Protein AF-A0A8T4WDW3-F1 (afdb_monomer_lite)

Secondary structure (DSSP, 8-state):
------PPP-GGGSTT--HHHHHHHHHTT--SHHHHHHS-HHHHHTSTT--HHHHHHHHHHHHHHSPPP----PPPPPPPPPGGGSTT--HHHHHHHHHTT--SHHHHHTS-HHHHHHHSTT--HHHHHHHHHHHHHHS-------------S----------------HHHHHHHHHHHHH----PPTTTTT-TTS-SS------TT-TTTTT-TTSPPPP-GGGPPPTTTTTB-TTSPEEEEE-SGGGGTT--TTTEEEEE-TT--HHHHHHHHHHHHHTTPPBS---------HHHHHHHHHHHHTTTT-

Radius of gyration: 34.69 Å; chains: 1; bounding box: 72×77×90 Å

Foldseek 3Di:
DDDDPPPQDFLVPQPPQDPVNQVQCVVLPVRGLVSLLVDDLVSSCVRPPAHSVNSVSRNVVSVVRDPDPDPPPPDPDDPQDALCVFPPCDPVQQVQCVQLVNGGLVSLLPDQLVSCPVSGPPADSVNSVSSNVSSVVSPPPPPPPPPPPPDPPPPPPPLDPPLLQADDDVVLVVQQVVLVVVDDPQFDPCVVPDVVGGRDHDDDDDPPDCQNVVPPPDDHDDDPVSDRDPQQPCADPSQAREDEDAALVVQPPDDQNHHAYEYDPPHDDVRLVVNVVSCSVVNHHYPPSDDPPCPVVVVVVVVVVVVVVVVPD

Structure (mmCIF, N/CA/C/O backbone):
data_AF-A0A8T4WDW3-F1
#
_entry.id   AF-A0A8T4WDW3-F1
#
loop_
_atom_site.group_PDB
_atom_site.id
_atom_site.type_symbol
_atom_site.label_atom_id
_atom_site.label_alt_id
_atom_site.label_comp_id
_atom_site.label_asym_id
_atom_site.label_entity_id
_atom_site.label_seq_id
_atom_site.pdbx_PDB_ins_code
_atom_site.Cartn_x
_atom_site.Cartn_y
_atom_site.Cartn_z
_atom_site.occupancy
_atom_site.B_iso_or_equiv
_atom_site.auth_seq_id
_atom_site.auth_comp_id
_atom_site.auth_asym_id
_atom_site.auth_atom_id
_atom_site.pdbx_PDB_model_num
ATOM 1 N N . MET A 1 1 ? 34.453 -7.473 -14.120 1.00 37.97 1 MET A N 1
ATOM 2 C CA . MET A 1 1 ? 34.677 -8.650 -13.254 1.00 37.97 1 MET A CA 1
ATOM 3 C C . MET A 1 1 ? 33.348 -9.365 -13.073 1.00 37.97 1 MET A C 1
ATOM 5 O O . MET A 1 1 ? 32.470 -8.834 -12.403 1.00 37.97 1 MET A O 1
ATOM 9 N N . SER A 1 2 ? 33.139 -10.488 -13.765 1.00 37.78 2 SER A N 1
ATOM 10 C CA . SER A 1 2 ? 31.911 -11.277 -13.648 1.00 37.78 2 SER A CA 1
ATOM 11 C C . SER A 1 2 ? 31.837 -11.868 -12.244 1.00 37.78 2 SER A C 1
ATOM 13 O O . SER A 1 2 ? 32.656 -12.710 -11.878 1.00 37.78 2 SER A O 1
ATOM 15 N N . GLY A 1 3 ? 30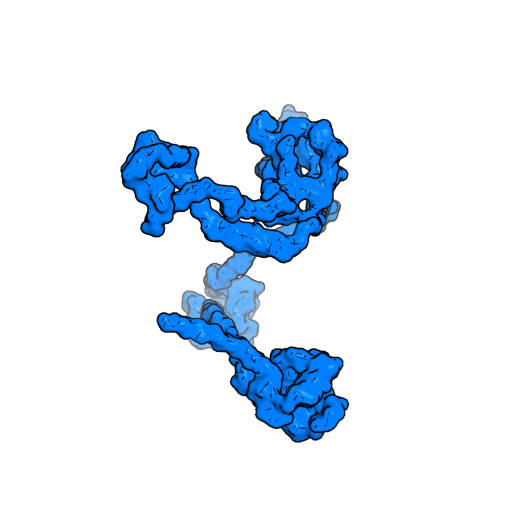.877 -11.413 -11.441 1.00 40.06 3 GLY A N 1
ATOM 16 C CA . GLY A 1 3 ? 30.558 -12.070 -10.183 1.00 40.06 3 GLY A CA 1
ATOM 17 C C . GLY A 1 3 ? 30.058 -13.473 -10.494 1.00 40.06 3 GLY A C 1
ATOM 18 O O . GLY A 1 3 ? 28.917 -13.628 -10.918 1.00 40.06 3 GLY A O 1
ATOM 19 N N . SER A 1 4 ? 30.923 -14.473 -10.322 1.00 42.47 4 SER A N 1
ATOM 20 C CA . SER A 1 4 ? 30.527 -15.876 -10.315 1.00 42.47 4 SER A CA 1
ATOM 21 C C . SER A 1 4 ? 29.450 -16.027 -9.244 1.00 42.47 4 SER A C 1
ATOM 23 O O . SER A 1 4 ? 29.713 -15.858 -8.048 1.00 42.47 4 SER A O 1
ATOM 25 N N . SER A 1 5 ? 28.203 -16.238 -9.668 1.00 45.94 5 SER A N 1
ATOM 26 C CA . SER A 1 5 ? 27.157 -16.660 -8.754 1.00 45.94 5 SER A CA 1
ATOM 27 C C . SER A 1 5 ? 27.631 -17.984 -8.181 1.00 45.94 5 SER A C 1
ATOM 29 O O . SER A 1 5 ? 27.667 -18.969 -8.909 1.00 45.94 5 SER A O 1
ATOM 31 N N . LYS A 1 6 ? 28.043 -18.008 -6.910 1.00 56.78 6 LYS A N 1
ATOM 32 C CA . LYS A 1 6 ? 28.326 -19.265 -6.215 1.00 56.78 6 LYS A CA 1
ATOM 33 C C . LYS A 1 6 ? 27.053 -20.103 -6.297 1.00 56.78 6 LYS A C 1
ATOM 35 O O . LYS A 1 6 ? 26.078 -19.809 -5.600 1.00 56.78 6 LYS A O 1
ATOM 40 N N . GLU A 1 7 ? 27.026 -21.055 -7.224 1.00 67.00 7 GLU A N 1
ATOM 41 C CA . GLU A 1 7 ? 25.924 -21.991 -7.359 1.00 67.00 7 GLU A CA 1
ATOM 42 C C . GLU A 1 7 ? 25.769 -22.705 -6.019 1.00 67.00 7 GLU A C 1
ATOM 44 O O . GLU A 1 7 ? 26.743 -22.995 -5.320 1.00 67.00 7 GLU A O 1
ATOM 49 N N . LYS A 1 8 ? 24.521 -22.870 -5.578 1.00 73.25 8 LYS A N 1
ATOM 50 C CA . LYS A 1 8 ? 24.262 -23.515 -4.292 1.00 73.25 8 LYS A CA 1
ATOM 51 C C . LYS A 1 8 ? 24.718 -24.970 -4.408 1.00 73.25 8 LYS A C 1
ATOM 53 O O . LYS A 1 8 ? 24.325 -25.593 -5.392 1.00 73.25 8 LYS A O 1
ATOM 58 N N . PRO A 1 9 ? 25.446 -25.512 -3.415 1.00 82.56 9 PRO A N 1
ATOM 59 C CA . PRO A 1 9 ? 25.874 -26.901 -3.447 1.00 82.56 9 PRO A CA 1
ATOM 60 C C . PRO A 1 9 ? 24.687 -27.831 -3.710 1.00 82.56 9 PRO A C 1
ATOM 62 O O . PRO A 1 9 ? 23.600 -27.662 -3.139 1.00 82.56 9 PRO A O 1
ATOM 65 N N . THR A 1 10 ? 24.884 -28.789 -4.603 1.00 86.56 10 THR A N 1
ATOM 66 C CA . THR A 1 10 ? 23.897 -29.783 -5.022 1.00 86.56 10 THR A CA 1
ATOM 67 C C . THR A 1 10 ? 24.368 -31.188 -4.653 1.00 86.56 10 THR A C 1
ATOM 69 O O . THR A 1 10 ? 25.491 -31.387 -4.208 1.00 86.56 10 THR A O 1
ATOM 72 N N . LEU A 1 11 ? 23.515 -32.198 -4.850 1.00 84.56 11 LEU A N 1
ATOM 73 C CA . LEU A 1 11 ? 23.879 -33.602 -4.595 1.00 84.56 11 LEU A CA 1
ATOM 74 C C . LEU A 1 11 ? 25.079 -34.090 -5.429 1.00 84.56 11 LEU A C 1
ATOM 76 O O . LEU A 1 11 ? 25.653 -35.113 -5.084 1.00 84.56 11 LEU A O 1
ATOM 80 N N . LYS A 1 12 ? 25.437 -33.390 -6.517 1.00 85.75 12 LYS A N 1
ATOM 81 C CA . LYS A 1 12 ? 26.604 -33.719 -7.354 1.00 85.75 12 LYS A CA 1
ATOM 82 C C . LYS A 1 12 ? 27.936 -33.398 -6.675 1.00 85.75 12 LYS A C 1
ATOM 84 O O . LYS A 1 12 ? 28.955 -33.931 -7.085 1.00 85.75 12 LYS A O 1
ATOM 89 N N . ASP A 1 13 ? 27.910 -32.531 -5.666 1.00 86.06 13 ASP A N 1
ATOM 90 C CA . ASP A 1 13 ? 29.103 -32.089 -4.942 1.00 86.06 13 ASP A CA 1
ATOM 91 C C . ASP A 1 13 ? 29.440 -33.024 -3.763 1.00 86.06 13 ASP A C 1
ATOM 93 O O . ASP A 1 13 ? 30.372 -32.754 -3.007 1.00 86.06 13 ASP A O 1
ATOM 97 N N . LEU A 1 14 ? 28.658 -34.099 -3.579 1.00 85.69 14 LEU A N 1
ATOM 98 C CA . LEU A 1 14 ? 28.934 -35.169 -2.623 1.00 85.69 14 LEU A CA 1
ATOM 99 C C . LEU A 1 14 ? 29.881 -36.190 -3.256 1.00 85.69 14 LEU A C 1
ATOM 101 O O . LEU A 1 14 ? 29.649 -36.666 -4.369 1.00 85.69 14 LEU A O 1
ATOM 105 N N . ASP A 1 15 ? 30.924 -36.550 -2.522 1.00 87.75 15 ASP A N 1
ATOM 106 C CA . ASP A 1 15 ? 31.907 -37.524 -2.973 1.00 87.75 15 ASP A CA 1
ATOM 107 C C . ASP A 1 15 ? 31.292 -38.934 -3.000 1.00 87.75 15 ASP A C 1
ATOM 109 O O . ASP A 1 15 ? 30.511 -39.319 -2.125 1.00 87.75 15 ASP A O 1
ATOM 113 N N . GLY A 1 16 ? 31.594 -39.707 -4.043 1.00 83.94 16 GLY A N 1
ATOM 114 C CA . GLY A 1 16 ? 31.031 -41.047 -4.241 1.00 83.94 16 GLY A CA 1
ATOM 115 C C . GLY A 1 16 ? 29.555 -41.102 -4.679 1.00 83.94 16 GLY A C 1
ATOM 116 O O . GLY A 1 16 ? 28.973 -42.199 -4.688 1.00 83.94 16 GLY A O 1
ATOM 117 N N . VAL A 1 17 ? 28.952 -39.963 -5.064 1.00 86.56 17 VAL A N 1
ATOM 118 C CA . VAL A 1 17 ? 27.592 -39.864 -5.636 1.00 86.56 17 VAL A CA 1
ATOM 119 C C . VAL A 1 17 ? 27.650 -39.646 -7.152 1.00 86.56 17 VAL A C 1
ATOM 121 O O . VAL A 1 17 ? 27.767 -38.527 -7.644 1.00 86.56 17 VAL A O 1
ATOM 124 N N . GLY A 1 18 ? 27.523 -40.732 -7.919 1.00 86.44 18 GLY A N 1
ATOM 125 C CA . GLY A 1 18 ? 27.382 -40.668 -9.380 1.00 86.44 18 GLY A CA 1
ATOM 126 C C . GLY A 1 18 ? 25.956 -40.318 -9.851 1.00 86.44 18 GLY A C 1
ATOM 127 O O . GLY A 1 18 ? 25.021 -40.316 -9.044 1.00 86.44 18 GLY A O 1
ATOM 128 N N . PRO A 1 19 ? 25.736 -40.096 -11.165 1.00 87.00 19 PRO A N 1
ATOM 129 C CA . PRO A 1 19 ? 24.421 -39.749 -11.727 1.00 87.00 19 PRO A CA 1
ATOM 130 C C . PRO A 1 19 ? 23.321 -40.779 -11.427 1.00 87.00 19 PRO A C 1
ATOM 132 O O . PRO A 1 19 ? 22.169 -40.419 -11.194 1.00 87.00 19 PRO A O 1
ATOM 135 N N . THR A 1 20 ? 23.682 -42.063 -11.388 1.00 89.38 20 THR A N 1
ATOM 136 C CA . THR A 1 20 ? 22.774 -43.182 -11.098 1.00 89.38 20 THR A CA 1
ATOM 137 C C . THR A 1 20 ? 22.309 -43.179 -9.642 1.00 89.38 20 THR A C 1
ATOM 139 O O . THR A 1 20 ? 21.115 -43.281 -9.371 1.00 89.38 20 THR A O 1
ATOM 142 N N . LEU A 1 21 ? 23.237 -43.002 -8.698 1.00 88.06 21 LEU A N 1
ATOM 143 C CA . LEU A 1 21 ? 22.938 -42.908 -7.268 1.00 88.06 21 LEU A CA 1
ATOM 144 C C . LEU A 1 21 ? 22.176 -41.613 -6.951 1.00 88.06 21 LEU A C 1
ATOM 146 O O . LEU A 1 21 ? 21.245 -41.625 -6.151 1.00 88.06 21 LEU A O 1
ATOM 150 N N . GLN A 1 22 ? 22.489 -40.518 -7.652 1.00 88.94 22 GLN A N 1
ATOM 151 C CA . GLN A 1 22 ? 21.724 -39.274 -7.585 1.00 88.94 22 GLN A CA 1
ATOM 152 C C . GLN A 1 22 ? 20.261 -39.465 -8.019 1.00 88.94 22 GLN A C 1
ATOM 154 O O . GLN A 1 22 ? 19.373 -38.876 -7.404 1.00 88.94 22 GLN A O 1
ATOM 159 N N . GLY A 1 23 ? 20.009 -40.251 -9.072 1.00 89.06 23 GLY A N 1
ATOM 160 C CA . GLY A 1 23 ? 18.657 -40.606 -9.511 1.00 89.06 23 GLY A CA 1
ATOM 161 C C . GLY A 1 23 ? 17.880 -41.322 -8.409 1.00 89.06 23 GLY A C 1
ATOM 162 O O . GLY A 1 23 ? 16.829 -40.843 -7.993 1.00 89.06 23 GLY A O 1
ATOM 163 N N . ARG A 1 24 ? 18.477 -42.371 -7.833 1.00 91.06 24 ARG A N 1
ATOM 164 C CA . ARG A 1 24 ? 17.869 -43.155 -6.743 1.00 91.06 24 ARG A CA 1
ATOM 165 C C . ARG A 1 24 ? 17.574 -42.318 -5.495 1.00 91.06 24 ARG A C 1
ATOM 167 O O . ARG A 1 24 ? 16.494 -42.429 -4.933 1.00 91.06 24 ARG A O 1
ATOM 174 N N . LEU A 1 25 ? 18.493 -41.433 -5.096 1.00 88.62 25 LEU A N 1
ATOM 175 C CA . LEU A 1 25 ? 18.276 -40.506 -3.975 1.00 88.62 25 LEU A CA 1
ATOM 176 C C . LEU A 1 25 ? 17.144 -39.503 -4.244 1.00 88.62 25 LEU A C 1
ATOM 178 O O . LEU A 1 25 ? 16.470 -39.060 -3.317 1.00 88.62 25 LEU A O 1
ATOM 182 N N . LYS A 1 26 ? 16.935 -39.100 -5.503 1.00 90.62 26 LYS A N 1
ATOM 183 C CA . LYS A 1 26 ? 15.807 -38.232 -5.870 1.00 90.62 26 LYS A CA 1
ATOM 184 C C . LYS A 1 26 ? 14.486 -38.993 -5.846 1.00 90.62 26 LYS A C 1
ATOM 186 O O . LYS A 1 26 ? 13.505 -38.429 -5.370 1.00 90.62 26 LYS A O 1
ATOM 191 N N . GLU A 1 27 ? 14.480 -40.231 -6.333 1.00 91.25 27 GLU A N 1
ATOM 192 C CA . GLU A 1 27 ? 13.317 -41.127 -6.324 1.00 91.25 27 GLU A CA 1
ATOM 193 C C . GLU A 1 27 ? 12.861 -41.449 -4.895 1.00 91.25 27 GLU A C 1
ATOM 195 O O . GLU A 1 27 ? 11.668 -41.400 -4.622 1.00 91.25 27 GLU A O 1
ATOM 200 N N . SER A 1 28 ? 13.793 -41.642 -3.953 1.00 89.00 28 SER A N 1
ATOM 201 C CA . SER A 1 28 ? 13.485 -41.828 -2.525 1.00 89.00 28 SER A CA 1
ATOM 202 C C . SER A 1 28 ? 13.180 -40.529 -1.761 1.00 89.00 28 SER A C 1
ATOM 204 O O . SER A 1 28 ? 13.065 -40.523 -0.540 1.00 89.00 28 SER A O 1
ATOM 206 N N . GLY A 1 29 ? 13.039 -39.395 -2.457 1.00 87.75 29 GLY A N 1
ATOM 207 C CA . GLY A 1 29 ? 12.593 -38.132 -1.863 1.00 87.75 29 GLY A CA 1
ATOM 208 C C . GLY A 1 29 ? 13.699 -37.225 -1.303 1.00 87.75 29 GLY A C 1
ATOM 209 O O . GLY A 1 29 ? 13.418 -36.065 -0.962 1.00 87.75 29 GLY A O 1
ATOM 210 N N . TYR A 1 30 ? 14.966 -37.655 -1.304 1.00 88.75 30 TYR A N 1
ATOM 211 C CA . TYR A 1 30 ? 16.136 -36.865 -0.888 1.00 88.75 30 TYR A CA 1
ATOM 212 C C . TYR A 1 30 ? 16.674 -35.964 -2.009 1.00 88.75 30 TYR A C 1
ATOM 214 O O . TYR A 1 30 ? 17.864 -35.916 -2.307 1.00 88.75 30 TYR A O 1
ATOM 222 N N . SER A 1 31 ? 15.795 -35.164 -2.614 1.00 86.50 31 SER A N 1
ATOM 223 C CA . SER A 1 31 ? 16.116 -34.326 -3.778 1.00 86.50 31 SER A CA 1
ATOM 224 C C . SER A 1 31 ? 17.041 -33.125 -3.510 1.00 86.50 31 SER A C 1
ATOM 226 O O . SER A 1 31 ? 17.437 -32.433 -4.451 1.00 86.50 31 SER A O 1
ATOM 228 N N . SER A 1 32 ? 17.402 -32.846 -2.251 1.00 89.06 32 SER A N 1
ATOM 229 C CA . SER A 1 32 ? 18.276 -31.722 -1.882 1.00 89.06 32 SER A CA 1
ATOM 230 C C . SER A 1 32 ? 19.172 -32.044 -0.688 1.00 89.06 32 SER A C 1
ATOM 232 O O . SER A 1 32 ? 18.765 -32.786 0.206 1.00 89.06 32 SER A O 1
ATOM 234 N N . LEU A 1 33 ? 20.342 -31.393 -0.610 1.00 87.94 33 LEU A N 1
ATOM 235 C CA . LEU A 1 33 ? 21.260 -31.524 0.530 1.00 87.94 33 LEU A CA 1
ATOM 236 C C . LEU A 1 33 ? 20.571 -31.218 1.867 1.00 87.94 33 LEU A C 1
ATOM 238 O O . LEU A 1 33 ? 20.814 -31.905 2.846 1.00 87.94 33 LEU A O 1
ATOM 242 N N . LYS A 1 34 ? 19.646 -30.247 1.908 1.00 88.00 34 LYS A N 1
ATOM 243 C CA . LYS A 1 34 ? 18.879 -29.922 3.125 1.00 88.00 34 LYS A CA 1
ATOM 244 C C . LYS A 1 34 ? 17.987 -31.070 3.601 1.00 88.00 34 LYS A C 1
ATOM 246 O O . LYS A 1 34 ? 17.828 -31.243 4.806 1.00 88.00 34 LYS A O 1
ATOM 251 N N . LYS A 1 35 ? 17.380 -31.817 2.674 1.00 88.50 35 LYS A N 1
ATOM 252 C CA . LYS A 1 35 ? 16.583 -33.001 3.021 1.00 88.50 35 LYS A CA 1
ATOM 253 C C . LYS A 1 35 ? 17.495 -34.114 3.525 1.00 88.50 35 LYS A C 1
ATOM 255 O O . LYS A 1 35 ? 17.229 -34.662 4.583 1.00 88.50 35 LYS A O 1
ATOM 260 N N . LEU A 1 36 ? 18.619 -34.334 2.842 1.00 88.38 36 LEU A N 1
ATOM 261 C CA . LEU A 1 36 ? 19.615 -35.325 3.243 1.00 88.38 36 LEU A CA 1
ATOM 262 C C . LEU A 1 36 ? 20.211 -35.025 4.636 1.00 88.38 36 LEU A C 1
ATOM 264 O O . LEU A 1 36 ? 20.357 -35.929 5.439 1.00 88.38 36 LEU A O 1
ATOM 268 N N . THR A 1 37 ? 20.452 -33.755 4.995 1.00 88.88 37 THR A N 1
ATOM 269 C CA . THR A 1 37 ? 20.947 -33.391 6.343 1.00 88.88 37 THR A CA 1
ATOM 270 C C . THR A 1 37 ? 19.969 -33.662 7.488 1.00 88.88 37 THR A C 1
ATOM 272 O O . THR A 1 37 ? 20.405 -33.715 8.638 1.00 88.88 37 THR A O 1
ATOM 275 N N . LYS A 1 38 ? 18.664 -33.740 7.194 1.00 90.12 38 LYS A N 1
ATOM 276 C CA . LYS A 1 38 ? 17.597 -33.964 8.182 1.00 90.12 38 LYS A CA 1
ATOM 277 C C . LYS A 1 38 ? 17.176 -35.432 8.280 1.00 90.12 38 LYS A C 1
ATOM 279 O O . LYS A 1 38 ? 16.455 -35.766 9.211 1.00 90.12 38 LYS A O 1
ATOM 284 N N . ALA A 1 39 ? 17.584 -36.251 7.315 1.00 91.06 39 ALA A N 1
ATOM 285 C CA . ALA A 1 39 ? 17.262 -37.665 7.254 1.00 91.06 39 ALA A CA 1
ATOM 286 C C . ALA A 1 39 ? 18.034 -38.452 8.316 1.00 91.06 39 ALA A C 1
ATOM 288 O O . ALA A 1 39 ? 19.146 -38.063 8.695 1.00 91.06 39 ALA A O 1
ATOM 289 N N . GLN A 1 40 ? 17.458 -39.568 8.755 1.00 90.62 40 GLN A N 1
ATOM 290 C CA . GLN A 1 40 ? 18.190 -40.536 9.563 1.00 90.62 40 GLN A CA 1
ATOM 291 C C . GLN A 1 40 ? 19.079 -41.407 8.660 1.00 90.62 40 GLN A C 1
ATOM 293 O O . GLN A 1 40 ? 18.694 -41.695 7.523 1.00 90.62 40 GLN A O 1
ATOM 298 N N . PRO A 1 41 ? 20.260 -41.851 9.129 1.00 89.44 41 PRO A N 1
ATOM 299 C CA . PRO A 1 41 ? 21.139 -42.712 8.335 1.00 89.44 41 PRO A CA 1
ATOM 300 C C . PRO A 1 41 ? 20.485 -44.022 7.883 1.00 89.44 41 PRO A C 1
ATOM 302 O O . PRO A 1 41 ? 20.829 -44.545 6.827 1.00 89.44 41 PRO A O 1
ATOM 305 N N . GLU A 1 42 ? 19.531 -44.532 8.663 1.00 89.75 42 GLU A N 1
ATOM 306 C CA . GLU A 1 42 ? 18.827 -45.789 8.389 1.00 89.75 42 GLU A CA 1
ATOM 307 C C . GLU A 1 42 ? 17.883 -45.661 7.189 1.00 89.75 42 GLU A C 1
ATOM 309 O O . GLU A 1 42 ? 17.961 -46.469 6.270 1.00 89.75 42 GLU A O 1
ATOM 314 N N . GLU A 1 43 ? 17.107 -44.578 7.116 1.00 88.12 43 GLU A N 1
ATOM 315 C CA . GLU A 1 43 ? 16.205 -44.300 5.989 1.00 88.12 43 GLU A CA 1
ATOM 316 C C . GLU A 1 43 ? 16.976 -44.091 4.669 1.00 88.12 43 GLU A C 1
ATOM 318 O O . GLU A 1 43 ? 16.540 -44.478 3.587 1.00 88.12 43 GLU A O 1
ATOM 323 N N . VAL A 1 44 ? 18.171 -43.496 4.740 1.00 86.50 44 VAL A N 1
ATOM 324 C CA . VAL A 1 44 ? 19.023 -43.288 3.557 1.00 86.50 44 VAL A CA 1
ATOM 325 C C . VAL A 1 44 ? 19.682 -44.600 3.101 1.00 86.50 44 VAL A C 1
ATOM 327 O O . VAL A 1 44 ? 19.978 -44.753 1.914 1.00 86.50 44 VAL A O 1
ATOM 330 N N . ALA A 1 45 ? 19.886 -45.560 4.009 1.00 89.75 45 ALA A N 1
ATOM 331 C CA . ALA A 1 45 ? 20.443 -46.876 3.697 1.00 89.75 45 ALA A CA 1
ATOM 332 C C . ALA A 1 45 ? 19.445 -47.810 2.984 1.00 89.75 45 ALA A C 1
ATOM 334 O O . ALA A 1 45 ? 19.870 -48.743 2.306 1.00 89.75 45 ALA A O 1
ATOM 335 N N . GLU A 1 46 ? 18.137 -47.541 3.054 1.00 87.31 46 GLU A N 1
ATOM 336 C CA . GLU A 1 46 ? 17.113 -48.278 2.289 1.00 87.31 46 GLU A CA 1
ATOM 337 C C . GLU A 1 46 ? 17.242 -48.061 0.770 1.00 87.31 46 GLU A C 1
ATOM 339 O O . GLU A 1 46 ? 16.743 -48.842 -0.047 1.00 87.31 46 GLU A O 1
ATOM 344 N N . VAL A 1 47 ? 17.962 -47.015 0.355 1.00 87.06 47 VAL A N 1
ATOM 345 C CA . VAL A 1 47 ? 18.220 -46.735 -1.055 1.00 87.06 47 VAL A CA 1
ATOM 346 C C . VAL A 1 47 ? 19.181 -47.777 -1.628 1.00 87.06 47 VAL A C 1
ATOM 348 O O . VAL A 1 47 ? 20.341 -47.892 -1.231 1.00 87.06 47 VAL A O 1
ATOM 351 N N . LYS A 1 48 ? 18.713 -48.506 -2.647 1.00 82.38 48 LYS A N 1
ATOM 352 C CA . LYS A 1 48 ? 19.460 -49.580 -3.318 1.00 82.38 48 LYS A CA 1
ATOM 353 C C . LYS A 1 48 ? 20.897 -49.164 -3.673 1.00 82.38 48 LYS A C 1
ATOM 355 O O . LYS A 1 48 ? 21.117 -48.335 -4.565 1.00 82.38 48 LYS A O 1
ATOM 360 N N . GLY A 1 49 ? 21.874 -49.822 -3.047 1.00 80.12 49 GLY A N 1
ATOM 361 C CA . GLY A 1 49 ? 23.309 -49.609 -3.280 1.00 80.12 49 GLY A CA 1
ATOM 362 C C . GLY A 1 49 ? 23.986 -48.621 -2.322 1.00 80.12 49 GLY A C 1
ATOM 363 O O . GLY A 1 49 ? 25.099 -48.180 -2.613 1.00 80.12 49 GLY A O 1
ATOM 364 N N . ILE A 1 50 ? 23.336 -48.270 -1.208 1.00 83.81 50 ILE A N 1
ATOM 365 C CA . ILE A 1 50 ? 23.910 -47.477 -0.117 1.00 83.81 50 ILE A CA 1
ATOM 366 C C . ILE A 1 50 ? 24.016 -48.367 1.130 1.00 83.81 50 ILE A C 1
ATOM 368 O O . ILE A 1 50 ? 23.039 -48.971 1.548 1.00 83.81 50 ILE A O 1
ATOM 372 N N . SER A 1 51 ? 25.212 -48.481 1.712 1.00 89.81 51 SER A N 1
ATOM 373 C CA . SER A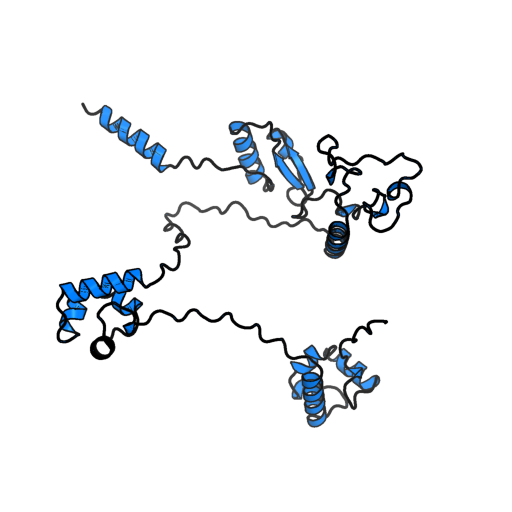 1 51 ? 25.400 -49.102 3.030 1.00 89.81 51 SER A CA 1
ATOM 374 C C . SER A 1 51 ? 25.107 -48.091 4.142 1.00 89.81 51 SER A C 1
ATOM 376 O O . SER A 1 51 ? 25.220 -46.885 3.921 1.00 89.81 51 SER A O 1
ATOM 378 N N . LYS A 1 52 ? 24.821 -48.561 5.363 1.00 89.38 52 LYS A N 1
ATOM 379 C CA . LYS A 1 52 ? 24.632 -47.687 6.539 1.00 89.38 52 LYS A CA 1
ATOM 380 C C . LYS A 1 52 ? 25.819 -46.734 6.754 1.00 89.38 52 LYS A C 1
ATOM 382 O O . LYS A 1 52 ? 25.614 -45.538 6.923 1.00 89.38 52 LYS A O 1
ATOM 387 N N . SER A 1 53 ? 27.049 -47.232 6.598 1.00 89.50 53 SER A N 1
ATOM 388 C CA . SER A 1 53 ? 28.270 -46.412 6.651 1.00 89.50 53 SER A CA 1
ATOM 389 C C . SER A 1 53 ? 28.298 -45.313 5.584 1.00 89.50 53 SER A C 1
ATOM 391 O O . SER A 1 53 ? 28.546 -44.149 5.881 1.00 89.50 53 SER A O 1
ATOM 393 N N . LYS A 1 54 ? 27.953 -45.653 4.338 1.00 89.56 54 LYS A N 1
ATOM 394 C CA . LYS A 1 54 ? 27.932 -44.689 3.236 1.00 89.56 54 LYS A CA 1
ATOM 395 C C . LYS A 1 54 ? 26.832 -43.640 3.421 1.00 89.56 54 LYS A C 1
ATOM 397 O O . LYS A 1 54 ? 27.026 -42.487 3.052 1.00 89.56 54 LYS A O 1
ATOM 402 N N . ALA A 1 55 ? 25.687 -44.006 3.995 1.00 89.69 55 ALA A N 1
ATOM 403 C CA . ALA A 1 55 ? 24.627 -43.060 4.334 1.00 89.69 55 ALA A CA 1
ATOM 404 C C . ALA A 1 55 ? 25.089 -42.031 5.383 1.00 89.69 55 ALA A C 1
ATOM 406 O O . ALA A 1 55 ? 24.858 -40.832 5.207 1.00 89.69 55 ALA A O 1
ATOM 407 N N . GLU A 1 56 ? 25.790 -42.476 6.428 1.00 92.31 56 GLU A N 1
ATOM 408 C CA . GLU A 1 56 ? 26.379 -41.601 7.452 1.00 92.31 56 GLU A CA 1
ATOM 409 C C . GLU A 1 56 ? 27.392 -40.621 6.844 1.00 92.31 56 GLU A C 1
ATOM 411 O O . GLU A 1 56 ? 27.306 -39.411 7.092 1.00 92.31 56 GLU A O 1
ATOM 416 N N . ASP A 1 57 ? 28.275 -41.115 5.972 1.00 91.94 57 ASP A N 1
ATOM 417 C CA . ASP A 1 57 ? 29.265 -40.298 5.264 1.00 91.94 57 ASP A CA 1
ATOM 418 C C . ASP A 1 57 ? 28.603 -39.221 4.393 1.00 91.94 57 ASP A C 1
ATOM 420 O O . ASP A 1 57 ? 28.987 -38.047 4.433 1.00 91.94 57 ASP A O 1
ATOM 424 N N . LEU A 1 58 ? 27.556 -39.579 3.643 1.00 90.06 58 LEU A N 1
ATOM 425 C CA . LEU A 1 58 ? 26.819 -38.638 2.796 1.00 90.06 58 LEU A CA 1
ATOM 426 C C . LEU A 1 58 ? 26.113 -37.552 3.619 1.00 90.06 58 LEU A C 1
ATOM 428 O O . LEU A 1 58 ? 26.137 -36.374 3.245 1.00 90.06 58 LEU A O 1
ATOM 432 N N . ILE A 1 59 ? 25.518 -37.913 4.760 1.00 91.75 59 ILE A N 1
ATOM 433 C CA . ILE A 1 59 ? 24.887 -36.956 5.681 1.00 91.75 59 ILE A CA 1
ATOM 434 C C . ILE A 1 59 ? 25.942 -36.013 6.279 1.00 91.75 59 ILE A C 1
ATOM 436 O O . ILE A 1 59 ? 25.706 -34.802 6.373 1.00 91.75 59 ILE A O 1
ATOM 440 N N . ALA A 1 60 ? 27.115 -36.531 6.649 1.00 91.38 60 ALA A N 1
ATOM 441 C CA . ALA A 1 60 ? 28.222 -35.737 7.176 1.00 91.38 60 ALA A CA 1
ATOM 442 C C . ALA A 1 60 ? 28.762 -34.738 6.136 1.00 91.38 60 ALA A C 1
ATOM 444 O O . ALA A 1 60 ? 28.910 -33.545 6.433 1.00 91.38 60 ALA A O 1
ATOM 445 N N . GLN A 1 61 ? 28.970 -35.183 4.895 1.00 91.12 61 GLN A N 1
ATOM 446 C CA . GLN A 1 61 ? 29.372 -34.322 3.780 1.00 91.12 61 GLN A CA 1
ATOM 447 C C . GLN A 1 61 ? 28.317 -33.244 3.487 1.00 91.12 61 GLN A C 1
ATOM 449 O O . GLN A 1 61 ? 28.649 -32.061 3.357 1.00 91.12 61 GLN A O 1
ATOM 454 N N . ALA A 1 62 ? 27.030 -33.605 3.483 1.00 89.25 62 ALA A N 1
ATOM 455 C CA . ALA A 1 62 ? 25.943 -32.650 3.287 1.00 89.25 62 ALA A CA 1
ATOM 456 C C . ALA A 1 62 ? 25.891 -31.587 4.400 1.00 89.25 62 ALA A C 1
ATOM 458 O O . ALA A 1 62 ? 25.693 -30.406 4.107 1.00 89.25 62 ALA A O 1
ATOM 459 N N . LYS A 1 63 ? 26.136 -31.960 5.666 1.00 89.81 63 LYS A N 1
ATOM 460 C CA . LYS A 1 63 ? 26.223 -31.014 6.799 1.00 89.81 63 LYS A CA 1
ATOM 461 C C . LYS A 1 63 ? 27.406 -30.045 6.673 1.00 89.81 63 LYS A C 1
ATOM 463 O O . LYS A 1 63 ? 27.313 -28.924 7.171 1.00 89.81 63 LYS A O 1
ATOM 468 N N . LYS A 1 64 ? 28.497 -30.450 6.012 1.00 88.56 64 LYS A N 1
ATOM 469 C CA . LYS A 1 64 ? 29.669 -29.597 5.741 1.00 88.56 64 LYS A CA 1
ATOM 470 C C . LYS A 1 64 ? 29.402 -28.589 4.617 1.00 88.56 64 LYS A C 1
ATOM 472 O O . LYS A 1 64 ? 29.846 -27.447 4.709 1.00 88.56 64 LYS A O 1
ATOM 477 N N . LEU A 1 65 ? 28.664 -28.999 3.581 1.00 85.75 65 LEU A N 1
ATOM 478 C CA . LEU A 1 65 ? 28.343 -28.166 2.414 1.00 85.75 65 LEU A CA 1
ATOM 479 C C . LEU A 1 65 ? 27.160 -27.215 2.645 1.00 85.75 65 LEU A C 1
ATOM 481 O O . LEU A 1 65 ? 27.129 -26.120 2.078 1.00 85.75 65 LEU A O 1
ATOM 485 N N . VAL A 1 66 ? 26.178 -27.601 3.466 1.00 82.75 66 VAL A N 1
ATOM 486 C CA . VAL A 1 66 ? 25.064 -26.716 3.827 1.00 82.75 66 VAL A CA 1
ATOM 487 C C . VAL A 1 66 ? 25.557 -25.709 4.872 1.00 82.75 66 VAL A C 1
ATOM 489 O O . VAL A 1 66 ? 25.880 -26.104 5.992 1.00 82.75 66 VAL A O 1
ATOM 492 N N . PRO A 1 67 ? 25.594 -24.397 4.566 1.00 72.44 67 PRO A N 1
ATOM 493 C CA . PRO A 1 67 ? 25.980 -23.404 5.556 1.00 72.44 67 PRO A CA 1
ATOM 494 C C . PRO A 1 67 ? 25.011 -23.474 6.740 1.00 72.44 67 PRO A C 1
ATOM 496 O O . PRO A 1 67 ? 23.792 -23.385 6.550 1.00 72.44 67 PRO A O 1
ATOM 499 N N . LYS A 1 68 ? 25.548 -23.629 7.960 1.00 69.38 68 LYS A N 1
ATOM 500 C CA . LYS A 1 68 ? 24.750 -23.587 9.193 1.00 69.38 68 LYS A CA 1
ATOM 501 C C . LYS A 1 68 ? 23.906 -22.304 9.174 1.00 69.38 68 LYS A C 1
ATOM 503 O O . LYS A 1 68 ? 24.449 -21.246 8.831 1.00 69.38 68 LYS A O 1
ATOM 508 N N . PRO A 1 69 ? 22.601 -22.361 9.505 1.00 60.94 69 PRO A N 1
ATOM 509 C CA . PRO A 1 69 ? 21.797 -21.150 9.603 1.00 60.94 69 PRO A CA 1
ATOM 510 C C . PRO A 1 69 ? 22.520 -20.185 10.545 1.00 60.94 69 PRO A C 1
ATOM 512 O O . PRO A 1 69 ? 22.919 -20.578 11.643 1.00 60.94 69 PRO A O 1
ATOM 515 N N . LYS A 1 70 ? 22.761 -18.946 10.092 1.00 55.22 70 LYS A N 1
ATOM 516 C CA . LYS A 1 70 ? 23.316 -17.899 10.956 1.00 55.22 70 LYS A CA 1
ATOM 517 C C . LYS A 1 70 ? 22.406 -17.830 12.176 1.00 55.22 70 LYS A C 1
ATOM 519 O O . LYS A 1 70 ? 21.239 -17.484 12.027 1.00 55.22 70 LYS A O 1
ATOM 524 N N . LYS A 1 71 ? 22.929 -18.214 13.345 1.00 52.16 71 LYS A N 1
ATOM 525 C CA . LYS A 1 71 ? 22.246 -18.075 14.633 1.00 52.16 71 LYS A CA 1
ATOM 526 C C . LYS A 1 71 ? 21.839 -16.607 14.706 1.00 52.16 71 LYS A C 1
ATOM 528 O O . LYS A 1 71 ? 22.720 -15.744 14.737 1.00 52.16 71 LYS A O 1
ATOM 533 N N . GLU A 1 72 ? 20.545 -16.316 14.603 1.00 47.97 72 GLU A N 1
ATOM 534 C CA . GLU A 1 72 ? 20.057 -14.961 14.817 1.00 47.97 72 GLU A CA 1
ATOM 535 C C . GLU A 1 72 ? 20.614 -14.529 16.170 1.00 47.97 72 GLU A C 1
ATOM 537 O O . GLU A 1 72 ? 20.461 -15.241 17.168 1.00 47.97 72 GLU A O 1
ATOM 542 N N . ARG A 1 73 ? 21.382 -13.434 16.185 1.00 52.53 73 ARG A N 1
ATOM 543 C CA . ARG A 1 73 ? 21.869 -12.855 17.434 1.00 52.53 73 ARG A CA 1
ATOM 544 C C . ARG A 1 73 ? 20.614 -12.502 18.222 1.00 52.53 73 ARG A C 1
ATOM 546 O O . ARG A 1 73 ? 19.968 -11.506 17.905 1.00 52.53 73 ARG A O 1
ATOM 553 N N . LYS A 1 74 ? 20.236 -13.344 19.194 1.00 50.31 74 LYS A N 1
ATOM 554 C CA . LYS A 1 74 ? 19.220 -12.987 20.183 1.00 50.31 74 LYS A CA 1
ATOM 555 C C . LYS A 1 74 ? 19.644 -11.617 20.707 1.00 50.31 74 LYS A C 1
ATOM 557 O O . LYS A 1 74 ? 20.794 -11.465 21.123 1.00 50.31 74 LYS A O 1
ATOM 562 N N . LYS A 1 75 ? 18.767 -10.614 20.583 1.00 45.97 75 LYS A N 1
ATOM 563 C CA . LYS A 1 75 ? 18.995 -9.293 21.184 1.00 45.97 75 LYS A CA 1
ATOM 564 C C . LYS A 1 75 ? 19.435 -9.518 22.640 1.00 45.97 75 LYS A C 1
ATOM 566 O O . LYS A 1 75 ? 18.904 -10.453 23.251 1.00 45.97 75 LYS A O 1
ATOM 571 N N . PRO A 1 76 ? 20.394 -8.746 23.183 1.00 47.19 76 PRO A N 1
ATOM 572 C CA . PRO A 1 76 ? 20.746 -8.877 24.591 1.00 47.19 76 PRO A CA 1
ATOM 573 C C . PRO A 1 76 ? 19.450 -8.735 25.394 1.00 47.19 76 PRO A C 1
ATOM 575 O O . PRO A 1 76 ? 18.749 -7.731 25.254 1.00 47.19 76 PRO A O 1
ATOM 578 N N . LYS A 1 77 ? 19.065 -9.785 26.130 1.00 53.22 77 LYS A N 1
ATOM 579 C CA . LYS A 1 77 ? 17.941 -9.691 27.063 1.00 53.22 77 LYS A CA 1
ATOM 580 C C . LYS A 1 77 ? 18.310 -8.574 28.040 1.00 53.22 77 LYS A C 1
ATOM 582 O O . LYS A 1 77 ? 19.425 -8.592 28.560 1.00 53.22 77 LYS A O 1
ATOM 587 N N . LYS A 1 78 ? 17.432 -7.583 28.224 1.00 57.38 78 LYS A N 1
ATOM 588 C CA . LYS A 1 78 ? 17.608 -6.602 29.302 1.00 57.38 78 LYS A CA 1
ATOM 589 C C . LYS A 1 78 ? 17.739 -7.406 30.600 1.00 57.38 78 LYS A C 1
ATOM 591 O O . LYS A 1 78 ? 16.969 -8.347 30.782 1.00 57.38 78 LYS A O 1
ATOM 596 N N . LYS A 1 79 ? 18.760 -7.115 31.410 1.00 58.94 79 LYS A N 1
ATOM 597 C CA . LYS A 1 79 ? 18.926 -7.746 32.723 1.00 58.94 79 LYS A CA 1
ATOM 598 C C . LYS A 1 79 ? 17.653 -7.420 33.510 1.00 58.94 79 LYS A C 1
ATOM 600 O O . LYS A 1 79 ? 17.285 -6.249 33.567 1.00 58.94 79 LYS A O 1
ATOM 605 N N . GLU A 1 80 ? 16.930 -8.443 33.952 1.00 63.62 80 GLU A N 1
ATOM 606 C CA . GLU A 1 80 ? 15.749 -8.244 34.793 1.00 63.62 80 GLU A CA 1
ATOM 607 C C . GLU A 1 80 ? 16.218 -7.599 36.106 1.00 63.62 80 GLU A C 1
ATOM 609 O O . GLU A 1 80 ? 17.308 -7.955 36.573 1.00 63.62 80 GLU A O 1
ATOM 614 N N . PRO A 1 81 ? 15.484 -6.606 36.635 1.00 76.19 81 PRO A N 1
ATOM 615 C CA . PRO A 1 81 ? 1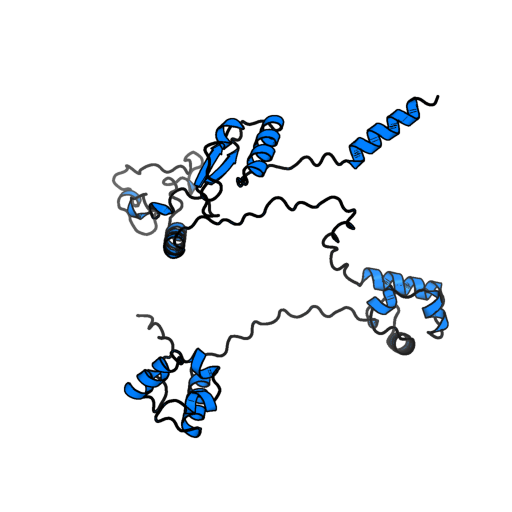5.860 -5.965 37.886 1.00 76.19 81 PRO A CA 1
ATOM 616 C C . PRO A 1 81 ? 15.864 -7.006 39.018 1.00 76.19 81 PRO A C 1
ATOM 618 O O . PRO A 1 81 ? 15.039 -7.922 39.043 1.00 76.19 81 PRO A O 1
ATOM 621 N N . SER A 1 82 ? 16.851 -6.908 39.901 1.00 80.75 82 SER A N 1
ATOM 622 C CA . SER A 1 82 ? 17.102 -7.814 41.030 1.00 80.75 82 SER A CA 1
ATOM 623 C C . SER A 1 82 ? 16.661 -7.180 42.352 1.00 80.75 82 SER A C 1
ATOM 625 O O . SER A 1 82 ? 16.501 -5.967 42.435 1.00 80.75 82 SER A O 1
ATOM 627 N N . LEU A 1 83 ? 16.473 -7.988 43.402 1.00 79.56 83 LEU A N 1
ATOM 628 C CA . LEU A 1 83 ? 16.075 -7.501 44.734 1.00 79.56 83 LEU A CA 1
ATOM 629 C C . LEU A 1 83 ? 17.081 -6.490 45.313 1.00 79.56 83 LEU A C 1
ATOM 631 O O . LEU A 1 83 ? 16.683 -5.517 45.946 1.00 79.56 83 LEU A O 1
ATOM 635 N N . SER A 1 84 ? 18.369 -6.677 45.022 1.00 81.19 84 SER A N 1
ATOM 636 C CA . SER A 1 84 ? 19.462 -5.759 45.373 1.00 81.19 84 SER A CA 1
ATOM 637 C C . SER A 1 84 ? 19.414 -4.396 44.672 1.00 81.19 84 SER A C 1
ATOM 639 O O . SER A 1 84 ? 20.146 -3.491 45.070 1.00 81.19 84 SER A O 1
ATOM 641 N N . ASP A 1 85 ? 18.576 -4.219 43.645 1.00 83.81 85 ASP A N 1
ATOM 642 C CA . ASP A 1 85 ? 18.400 -2.921 42.987 1.00 83.81 85 ASP A CA 1
ATOM 643 C C . ASP A 1 85 ? 17.417 -2.011 43.761 1.00 83.81 85 ASP A C 1
ATOM 645 O O . ASP A 1 85 ? 17.392 -0.805 43.512 1.00 83.81 85 ASP A O 1
ATOM 649 N N . ILE A 1 86 ? 16.649 -2.545 44.729 1.00 85.00 86 ILE A N 1
ATOM 650 C CA . ILE A 1 86 ? 15.728 -1.762 45.570 1.00 85.00 86 ILE A CA 1
ATOM 651 C C . ILE A 1 86 ? 16.507 -0.899 46.573 1.00 85.00 86 ILE A C 1
ATOM 653 O O . ILE A 1 86 ? 17.395 -1.359 47.294 1.00 85.00 86 ILE A O 1
ATOM 657 N N . SER A 1 87 ? 16.120 0.375 46.676 1.00 83.00 87 SER A N 1
ATOM 658 C CA . SER A 1 87 ? 16.734 1.339 47.592 1.00 83.00 87 SER A CA 1
ATOM 659 C C . SER A 1 87 ? 16.663 0.884 49.059 1.00 83.00 87 SER A C 1
ATOM 661 O O . SER A 1 87 ? 15.599 0.795 49.677 1.00 83.00 87 SER A O 1
ATOM 663 N N . GLY A 1 88 ? 17.835 0.625 49.644 1.00 80.69 88 GLY A N 1
ATOM 664 C CA . GLY A 1 88 ? 17.984 0.219 51.041 1.00 80.69 88 GLY A CA 1
ATOM 665 C C . GLY A 1 88 ? 17.732 -1.269 51.312 1.00 80.69 88 GLY A C 1
ATOM 666 O O . GLY A 1 88 ? 17.583 -1.639 52.478 1.00 80.69 88 GLY A O 1
ATOM 667 N N . VAL A 1 89 ? 17.731 -2.106 50.268 1.00 85.50 89 VAL A N 1
ATOM 668 C CA . VAL A 1 89 ? 17.925 -3.559 50.368 1.00 85.50 89 VAL A CA 1
ATOM 669 C C . VAL A 1 89 ? 19.402 -3.860 50.094 1.00 85.50 89 VAL A C 1
ATOM 671 O O . VAL A 1 89 ? 19.880 -3.764 48.968 1.00 85.50 89 VAL A O 1
ATOM 674 N N . GLY A 1 90 ? 20.160 -4.161 51.151 1.00 84.25 90 GLY A N 1
ATOM 675 C CA . GLY A 1 90 ? 21.550 -4.625 51.045 1.00 84.25 90 GLY A CA 1
ATOM 676 C C . GLY A 1 90 ? 21.643 -6.152 50.903 1.00 84.25 90 GLY A C 1
ATOM 677 O O . GLY A 1 90 ? 20.647 -6.835 51.135 1.00 84.25 90 GLY A O 1
ATOM 678 N N . PRO A 1 91 ? 22.833 -6.717 50.623 1.00 85.62 91 PRO A N 1
ATOM 679 C CA . PRO A 1 91 ? 23.008 -8.161 50.403 1.00 85.62 91 PRO A CA 1
ATOM 680 C C . PRO A 1 91 ? 22.564 -9.013 51.603 1.00 85.62 91 PRO A C 1
ATOM 682 O O . PRO A 1 91 ? 21.990 -10.081 51.438 1.00 85.62 91 PRO A O 1
ATOM 685 N N . THR A 1 92 ? 22.754 -8.512 52.825 1.00 87.75 92 THR A N 1
ATOM 686 C CA . THR A 1 92 ? 22.332 -9.193 54.058 1.00 87.75 92 THR A CA 1
ATOM 687 C C . THR A 1 92 ? 20.817 -9.232 54.237 1.00 87.75 92 THR A C 1
ATOM 689 O O . THR A 1 92 ? 20.295 -10.159 54.844 1.00 87.75 92 THR A O 1
ATOM 692 N N . LEU A 1 93 ? 20.103 -8.216 53.749 1.00 86.56 93 LEU A N 1
ATOM 693 C CA . LEU A 1 93 ? 18.645 -8.150 53.815 1.00 86.56 93 LEU A CA 1
ATOM 694 C C . LEU A 1 93 ? 18.017 -8.915 52.643 1.00 86.56 93 LEU A C 1
ATOM 696 O O . LEU A 1 93 ? 16.984 -9.547 52.818 1.00 86.56 93 LEU A O 1
ATOM 700 N N . GLU A 1 94 ? 18.686 -8.934 51.488 1.00 88.12 94 GLU A N 1
ATOM 701 C CA . GLU A 1 94 ? 18.353 -9.780 50.338 1.00 88.12 94 GLU A CA 1
ATOM 702 C C . GLU A 1 94 ? 18.393 -11.272 50.704 1.00 88.12 94 GLU A C 1
ATOM 704 O O . GLU A 1 94 ? 17.437 -11.987 50.421 1.00 88.12 94 GLU A O 1
ATOM 709 N N . GLU A 1 95 ? 19.431 -11.733 51.410 1.00 88.81 95 GLU A N 1
ATOM 710 C CA . GLU A 1 95 ? 19.504 -13.113 51.916 1.00 88.81 95 GLU A CA 1
ATOM 711 C C . GLU A 1 95 ? 18.324 -13.450 52.840 1.00 88.81 95 GLU A C 1
ATOM 713 O O . GLU A 1 95 ? 17.677 -14.480 52.664 1.00 88.81 95 GLU A O 1
ATOM 718 N N . ARG A 1 96 ? 17.962 -12.543 53.759 1.00 90.38 96 ARG A N 1
ATOM 719 C CA . ARG A 1 96 ? 16.811 -12.744 54.655 1.00 90.38 96 ARG A CA 1
ATOM 720 C C . ARG A 1 96 ? 15.472 -12.752 53.917 1.00 90.38 96 ARG A C 1
ATOM 722 O O . ARG A 1 96 ? 14.580 -13.504 54.292 1.00 90.38 96 ARG A O 1
ATOM 729 N N . LEU A 1 97 ? 15.319 -11.933 52.875 1.00 88.06 97 LEU A N 1
ATOM 730 C CA . LEU A 1 97 ? 14.127 -11.941 52.021 1.00 88.06 97 LEU A CA 1
ATOM 731 C C . LEU A 1 97 ? 14.017 -13.258 51.243 1.00 88.06 97 LEU A C 1
ATOM 733 O O . LEU A 1 97 ? 12.926 -13.820 51.147 1.00 88.06 97 LEU A O 1
ATOM 737 N N . ILE A 1 98 ? 15.143 -13.786 50.753 1.00 90.94 98 ILE A N 1
ATOM 738 C CA . ILE A 1 98 ? 15.208 -15.086 50.077 1.00 90.94 98 ILE A CA 1
ATOM 739 C C . ILE A 1 98 ? 14.854 -16.224 51.044 1.00 90.94 98 ILE A C 1
ATOM 741 O O . ILE A 1 98 ? 14.071 -17.103 50.670 1.00 90.94 98 ILE A O 1
ATOM 745 N N . ASP A 1 99 ? 15.374 -16.189 52.274 1.00 90.38 99 ASP A N 1
ATOM 746 C CA . ASP A 1 99 ? 15.062 -17.157 53.334 1.00 90.38 99 ASP A CA 1
ATOM 747 C C . ASP A 1 99 ? 13.586 -17.078 53.762 1.00 90.38 99 ASP A C 1
ATOM 749 O O . ASP A 1 99 ? 12.947 -18.109 53.980 1.00 90.38 99 ASP A O 1
ATOM 753 N N . GLY A 1 100 ? 13.011 -15.869 53.778 1.00 88.94 100 GLY A N 1
ATOM 754 C CA . GLY A 1 100 ? 11.581 -15.611 53.983 1.00 88.94 100 GLY A CA 1
ATOM 755 C C . GLY A 1 100 ? 10.679 -16.013 52.806 1.00 88.94 100 GLY A C 1
ATOM 756 O O . GLY A 1 100 ? 9.455 -15.941 52.919 1.00 88.94 100 GLY A O 1
ATOM 757 N N . GLY A 1 101 ? 11.258 -16.465 51.687 1.00 86.69 101 GLY A N 1
ATOM 758 C CA . GLY A 1 101 ? 10.541 -16.978 50.516 1.00 86.69 101 GLY A CA 1
ATOM 759 C C . GLY A 1 101 ? 10.333 -15.979 49.371 1.00 86.69 101 GLY A C 1
ATOM 760 O O . GLY A 1 101 ? 9.796 -16.369 48.333 1.00 86.69 101 GLY A O 1
ATOM 761 N N . TYR A 1 102 ? 10.799 -14.736 49.500 1.00 88.69 102 TYR A N 1
ATOM 762 C CA . TYR A 1 102 ? 10.670 -13.677 48.493 1.00 88.69 102 TYR A CA 1
ATOM 763 C C . TYR A 1 102 ? 11.907 -13.650 47.586 1.00 88.69 102 TYR A C 1
ATOM 765 O O . TYR A 1 102 ? 12.892 -12.971 47.865 1.00 88.69 102 TYR A O 1
ATOM 773 N N . LYS A 1 103 ? 11.884 -14.432 46.497 1.00 86.25 103 LYS A N 1
ATOM 774 C CA . LYS A 1 103 ? 13.058 -14.644 45.621 1.00 86.25 103 LYS A CA 1
ATOM 775 C C . LYS A 1 103 ? 13.154 -13.653 44.463 1.00 86.25 103 LYS A C 1
ATOM 777 O O . LYS A 1 103 ? 14.246 -13.435 43.944 1.00 86.25 103 LYS A O 1
ATOM 782 N N . ASN A 1 104 ? 12.029 -13.078 44.040 1.00 88.00 104 ASN A N 1
ATOM 783 C CA . ASN A 1 104 ? 11.954 -12.144 42.918 1.00 88.00 104 ASN A CA 1
ATOM 784 C C . ASN A 1 104 ? 11.199 -10.866 43.303 1.00 88.00 104 ASN A C 1
ATOM 786 O O . ASN A 1 104 ? 10.389 -10.870 44.226 1.00 88.00 104 ASN A O 1
ATOM 790 N N . LEU A 1 105 ? 11.387 -9.793 42.524 1.00 85.19 105 LEU A N 1
ATOM 791 C CA . LEU A 1 105 ? 10.654 -8.530 42.704 1.00 85.19 105 LEU A CA 1
ATOM 792 C C . LEU A 1 105 ? 9.132 -8.707 42.640 1.00 85.19 105 LEU A C 1
ATOM 794 O O . LEU A 1 105 ? 8.419 -8.052 43.386 1.00 85.19 105 LEU A O 1
ATOM 798 N N . ASN A 1 106 ? 8.636 -9.619 41.797 1.00 86.44 106 ASN A N 1
ATOM 799 C CA . ASN A 1 106 ? 7.203 -9.923 41.719 1.00 86.44 106 ASN A CA 1
ATOM 800 C C . ASN A 1 106 ? 6.669 -10.569 43.003 1.00 86.44 106 ASN A C 1
ATOM 802 O O . ASN A 1 106 ? 5.558 -10.252 43.414 1.00 86.44 106 ASN A O 1
ATOM 806 N N . ASP A 1 107 ? 7.458 -11.448 43.628 1.00 88.00 107 ASP A N 1
ATOM 807 C CA . ASP A 1 107 ? 7.065 -12.137 44.861 1.00 88.00 107 ASP A CA 1
ATOM 808 C C . ASP A 1 107 ? 7.004 -11.132 46.020 1.00 88.00 107 ASP A C 1
ATOM 810 O O . ASP A 1 107 ? 6.117 -11.208 46.863 1.00 88.00 107 ASP A O 1
ATOM 814 N N . LEU A 1 108 ? 7.919 -10.154 46.025 1.00 87.06 108 LEU A N 1
ATOM 815 C CA . LEU A 1 108 ? 7.931 -9.053 46.987 1.00 87.06 108 LEU A CA 1
ATOM 816 C C . LEU A 1 108 ? 6.790 -8.050 46.741 1.00 87.06 108 LEU A C 1
ATOM 818 O O . LEU A 1 108 ? 6.162 -7.600 47.689 1.00 87.06 108 LEU A O 1
ATOM 822 N N . ALA A 1 109 ? 6.491 -7.720 45.481 1.00 87.69 109 ALA A N 1
ATOM 823 C CA . ALA A 1 109 ? 5.462 -6.743 45.111 1.00 87.69 109 ALA A CA 1
ATOM 824 C C . ALA A 1 109 ? 4.016 -7.213 45.361 1.00 87.69 109 ALA A C 1
ATOM 826 O O . ALA A 1 109 ? 3.116 -6.378 45.452 1.00 87.69 109 ALA A O 1
ATOM 827 N N . GLN A 1 110 ? 3.787 -8.531 45.418 1.00 87.19 110 GLN A N 1
ATOM 828 C CA . GLN A 1 110 ? 2.476 -9.147 45.677 1.00 87.19 110 GLN A CA 1
ATOM 829 C C . GLN A 1 110 ? 2.256 -9.518 47.148 1.00 87.19 110 GLN A C 1
ATOM 831 O O . GLN A 1 110 ? 1.167 -9.962 47.506 1.00 87.19 110 GLN A O 1
ATOM 836 N N . ALA A 1 111 ? 3.281 -9.379 47.984 1.00 89.25 111 ALA A N 1
ATOM 837 C CA . ALA A 1 111 ? 3.216 -9.733 49.388 1.00 89.25 111 ALA A CA 1
ATOM 838 C C . ALA A 1 111 ? 2.568 -8.629 50.226 1.00 89.25 111 ALA A C 1
ATOM 840 O O . ALA A 1 111 ? 2.697 -7.441 49.932 1.00 89.25 111 ALA A O 1
ATOM 841 N N . GLU A 1 112 ? 1.909 -9.027 51.310 1.00 88.00 112 GLU A N 1
ATOM 842 C CA . GLU A 1 112 ? 1.388 -8.090 52.301 1.00 88.00 112 GLU A CA 1
ATOM 843 C C . GLU A 1 112 ? 2.498 -7.662 53.269 1.00 88.00 112 GLU A C 1
ATOM 845 O O . GLU A 1 112 ? 3.317 -8.477 53.708 1.00 88.00 112 GLU A O 1
ATOM 850 N N . ALA A 1 113 ? 2.512 -6.380 53.643 1.00 88.38 113 ALA A N 1
ATOM 851 C CA . ALA A 1 113 ? 3.540 -5.808 54.513 1.00 88.38 113 ALA A CA 1
ATOM 852 C C . ALA A 1 113 ? 3.656 -6.536 55.868 1.00 88.38 113 ALA A C 1
ATOM 854 O O . ALA A 1 113 ? 4.764 -6.743 56.367 1.00 88.38 113 ALA A O 1
ATOM 855 N N . GLY A 1 114 ? 2.527 -6.997 56.422 1.00 85.00 114 GLY A N 1
ATOM 856 C CA . GLY A 1 114 ? 2.487 -7.757 57.676 1.00 85.00 114 GLY A CA 1
ATOM 857 C C . GLY A 1 114 ? 3.115 -9.154 57.579 1.00 85.00 114 GLY A C 1
ATOM 858 O O . GLY A 1 114 ? 3.745 -9.629 58.527 1.00 85.00 114 GLY A O 1
ATOM 859 N N . GLU A 1 115 ? 3.025 -9.813 56.421 1.00 84.25 115 GLU A N 1
ATOM 860 C CA . GLU A 1 115 ? 3.678 -11.111 56.216 1.00 84.25 115 GLU A CA 1
ATOM 861 C C . GLU A 1 115 ? 5.199 -10.980 56.113 1.00 84.25 115 GLU A C 1
ATOM 863 O O . GLU A 1 115 ? 5.934 -11.829 56.617 1.00 84.25 115 GLU A O 1
ATOM 868 N N . ILE A 1 116 ? 5.683 -9.902 55.495 1.00 84.94 116 ILE A N 1
ATOM 869 C CA . ILE A 1 116 ? 7.120 -9.634 55.390 1.00 84.94 116 ILE A CA 1
ATOM 870 C C . ILE A 1 116 ? 7.690 -9.300 56.772 1.00 84.94 116 ILE A C 1
ATOM 872 O O . ILE A 1 116 ? 8.728 -9.841 57.147 1.00 84.94 116 ILE A O 1
ATOM 876 N N . ALA A 1 117 ? 7.001 -8.460 57.550 1.00 87.75 117 ALA A N 1
ATOM 877 C CA . ALA A 1 117 ? 7.449 -8.052 58.882 1.00 87.75 117 ALA A CA 1
ATOM 878 C C . ALA A 1 117 ? 7.548 -9.227 59.875 1.00 87.75 117 ALA A C 1
ATOM 880 O O . ALA A 1 117 ? 8.382 -9.210 60.778 1.00 87.75 117 ALA A O 1
ATOM 881 N N . THR A 1 118 ? 6.721 -10.263 59.703 1.00 86.12 118 THR A N 1
ATOM 882 C CA . THR A 1 118 ? 6.732 -11.457 60.565 1.00 86.12 118 THR A CA 1
ATOM 883 C C . THR A 1 118 ? 7.720 -12.527 60.108 1.00 86.12 118 THR A C 1
ATOM 885 O O . THR A 1 118 ? 8.296 -13.215 60.948 1.00 86.12 118 THR A O 1
ATOM 888 N N . LYS A 1 119 ? 7.925 -12.687 58.794 1.00 86.62 119 LYS A N 1
ATOM 889 C CA . LYS A 1 119 ? 8.829 -13.703 58.225 1.00 86.62 119 LYS A CA 1
ATOM 890 C C . LYS A 1 119 ? 10.281 -13.236 58.124 1.00 86.62 119 LYS A C 1
ATOM 892 O O . LYS A 1 119 ? 11.167 -14.076 57.986 1.00 86.62 119 LYS A O 1
ATOM 897 N N . VAL A 1 120 ? 10.535 -11.926 58.158 1.00 85.62 120 VAL A N 1
ATOM 898 C CA . VAL A 1 120 ? 11.866 -11.346 57.946 1.00 85.62 120 VAL A CA 1
ATOM 899 C C . VAL A 1 120 ? 12.300 -10.532 59.162 1.00 85.62 120 VAL A C 1
ATOM 901 O O . VAL A 1 120 ? 11.809 -9.434 59.419 1.00 85.62 120 VAL A O 1
ATOM 904 N N . ASP A 1 121 ? 13.280 -11.061 59.895 1.00 81.12 121 ASP A N 1
ATOM 905 C CA . ASP A 1 121 ? 13.765 -10.462 61.138 1.00 81.12 121 ASP A CA 1
ATOM 906 C C . ASP A 1 121 ? 14.369 -9.060 60.929 1.00 81.12 121 ASP A C 1
ATOM 908 O O . ASP A 1 121 ? 15.353 -8.868 60.196 1.00 81.12 121 ASP A O 1
ATOM 912 N N . GLY A 1 122 ? 13.825 -8.084 61.663 1.00 81.81 122 GLY A N 1
ATOM 913 C CA . GLY A 1 122 ? 14.327 -6.707 61.719 1.00 81.81 122 GLY A CA 1
ATOM 914 C C . GLY A 1 122 ? 13.698 -5.741 60.713 1.00 81.81 122 GLY A C 1
ATOM 915 O O . GLY A 1 122 ? 14.274 -4.680 60.471 1.00 81.81 122 GLY A O 1
ATOM 916 N N . ILE A 1 123 ? 12.543 -6.085 60.135 1.00 82.25 123 ILE A N 1
ATOM 917 C CA . ILE A 1 123 ? 11.787 -5.226 59.215 1.00 82.25 123 ILE A CA 1
ATOM 918 C C . ILE A 1 123 ? 10.497 -4.761 59.898 1.00 82.25 123 ILE A C 1
ATOM 920 O O . ILE A 1 123 ? 9.720 -5.575 60.385 1.00 82.25 123 ILE A O 1
ATOM 924 N N . SER A 1 124 ? 10.275 -3.445 59.960 1.00 87.19 124 SER A N 1
ATOM 925 C CA . SER A 1 124 ? 8.999 -2.876 60.411 1.00 87.19 124 SER A CA 1
ATOM 926 C C . SER A 1 124 ? 7.965 -2.895 59.285 1.00 87.19 124 SER A C 1
ATOM 928 O O . SER A 1 124 ? 8.334 -2.858 58.112 1.00 87.19 124 SER A O 1
ATOM 930 N N . GLU A 1 125 ? 6.675 -2.884 59.626 1.00 86.94 125 GLU A N 1
ATOM 931 C CA . GLU A 1 125 ? 5.574 -2.849 58.646 1.00 86.94 125 GLU A CA 1
ATOM 932 C C . GLU A 1 125 ? 5.732 -1.686 57.652 1.00 86.94 125 GLU A C 1
ATOM 934 O O . GLU A 1 125 ? 5.761 -1.910 56.446 1.00 86.94 125 GLU A O 1
ATOM 939 N N . ASN A 1 126 ? 6.014 -0.474 58.145 1.00 89.00 126 ASN A N 1
ATOM 940 C CA . ASN A 1 126 ? 6.269 0.698 57.295 1.00 89.00 126 ASN A CA 1
ATOM 941 C C . ASN A 1 126 ? 7.451 0.487 56.333 1.00 89.00 126 ASN A C 1
ATOM 943 O O . ASN A 1 126 ? 7.430 0.930 55.188 1.00 89.00 126 ASN A O 1
ATOM 947 N N . ARG A 1 127 ? 8.510 -0.199 56.785 1.00 87.81 127 ARG A N 1
ATOM 948 C CA . ARG A 1 127 ? 9.675 -0.472 55.937 1.00 87.81 127 ARG A CA 1
ATOM 949 C C . ARG A 1 127 ? 9.362 -1.542 54.890 1.00 87.81 127 ARG A C 1
ATOM 951 O O . ARG A 1 127 ? 9.908 -1.482 53.793 1.00 87.81 127 ARG A O 1
ATOM 958 N N . ALA A 1 128 ? 8.487 -2.495 55.207 1.00 88.38 128 ALA A N 1
ATOM 959 C CA . ALA A 1 128 ? 7.975 -3.465 54.247 1.00 88.38 128 ALA A CA 1
ATOM 960 C C . ALA A 1 128 ? 7.115 -2.795 53.161 1.00 88.38 128 ALA A C 1
ATOM 962 O O . ALA A 1 128 ? 7.310 -3.086 51.984 1.00 88.38 128 ALA A O 1
ATOM 963 N N . GLU A 1 129 ? 6.259 -1.835 53.519 1.00 90.25 129 GLU A N 1
ATOM 964 C CA . GLU A 1 129 ? 5.463 -1.043 52.563 1.00 90.25 129 GLU A CA 1
ATOM 965 C C . GLU A 1 129 ? 6.331 -0.225 51.590 1.00 90.25 129 GLU A C 1
ATOM 967 O O . GLU A 1 129 ? 6.081 -0.193 50.381 1.00 90.25 129 GLU A O 1
ATOM 972 N N . GLU A 1 130 ? 7.407 0.390 52.087 1.00 89.19 130 GLU A N 1
ATOM 973 C CA . GLU A 1 130 ? 8.381 1.101 51.247 1.00 89.19 130 GLU A CA 1
ATOM 974 C C . GLU A 1 130 ? 9.085 0.166 50.249 1.00 89.19 130 GLU A C 1
ATOM 976 O O . GLU A 1 130 ? 9.367 0.554 49.115 1.00 89.19 130 GLU A O 1
ATOM 981 N N . MET A 1 131 ? 9.362 -1.081 50.641 1.00 87.44 131 MET A N 1
ATOM 982 C CA . MET A 1 131 ? 9.967 -2.072 49.745 1.00 87.44 131 MET A CA 1
ATOM 983 C C . MET A 1 131 ? 8.970 -2.603 48.711 1.00 87.44 131 MET A C 1
ATOM 985 O O . MET A 1 131 ? 9.355 -2.806 47.560 1.00 87.44 131 MET A O 1
ATOM 989 N N . ILE A 1 132 ? 7.704 -2.804 49.094 1.00 90.81 132 ILE A N 1
ATOM 990 C CA . ILE A 1 132 ? 6.631 -3.235 48.185 1.00 90.81 132 ILE A CA 1
ATOM 991 C C . ILE A 1 132 ? 6.385 -2.165 47.116 1.00 90.81 132 ILE A C 1
ATOM 993 O O . ILE A 1 132 ? 6.352 -2.490 45.930 1.00 90.81 132 ILE A O 1
ATOM 997 N N . SER A 1 133 ? 6.281 -0.891 47.510 1.00 89.31 133 SER A N 1
ATOM 998 C CA . SER A 1 133 ? 6.079 0.217 46.564 1.00 89.31 133 SER A CA 1
ATOM 999 C C . SER A 1 133 ? 7.267 0.377 45.609 1.00 89.31 133 SER A C 1
ATOM 1001 O O . SER A 1 133 ? 7.082 0.414 44.393 1.00 89.31 133 SER A O 1
ATOM 1003 N N . ALA A 1 134 ? 8.500 0.329 46.123 1.00 89.19 134 ALA A N 1
ATOM 1004 C CA . ALA A 1 134 ? 9.697 0.358 45.285 1.00 89.19 134 ALA A CA 1
ATOM 1005 C C . ALA A 1 134 ? 9.793 -0.849 44.329 1.00 89.19 134 ALA A C 1
ATOM 1007 O O . ALA A 1 134 ? 10.263 -0.706 43.198 1.00 89.19 134 ALA A O 1
ATOM 1008 N N . ALA A 1 135 ? 9.341 -2.036 44.748 1.00 88.19 135 ALA A N 1
ATOM 1009 C CA . ALA A 1 135 ? 9.277 -3.212 43.883 1.00 88.19 135 ALA A CA 1
ATOM 1010 C C . ALA A 1 135 ? 8.221 -3.054 42.774 1.00 88.19 135 ALA A C 1
ATOM 1012 O O . ALA A 1 135 ? 8.497 -3.414 41.628 1.00 88.19 135 ALA A O 1
ATOM 1013 N N . GLN A 1 136 ? 7.052 -2.480 43.082 1.00 88.56 136 GLN A N 1
ATOM 1014 C CA . GLN A 1 136 ? 5.988 -2.196 42.110 1.00 88.56 136 GLN A CA 1
ATOM 1015 C C . GLN A 1 136 ? 6.434 -1.190 41.037 1.00 88.56 136 GLN A C 1
ATOM 1017 O O . GLN A 1 136 ? 6.175 -1.424 39.858 1.00 88.56 136 GLN A O 1
ATOM 1022 N N . ASP A 1 137 ? 7.183 -0.149 41.410 1.00 86.25 137 ASP A N 1
ATOM 1023 C CA . ASP A 1 137 ? 7.721 0.848 40.470 1.00 86.25 137 ASP A CA 1
ATOM 1024 C C . ASP A 1 137 ? 8.816 0.282 39.541 1.00 86.25 137 ASP A C 1
ATOM 1026 O O . ASP A 1 137 ? 8.978 0.717 38.396 1.00 86.25 137 ASP A O 1
ATOM 1030 N N . MET A 1 138 ? 9.606 -0.681 40.031 1.00 81.06 138 MET A N 1
ATOM 1031 C CA . MET A 1 138 ? 10.709 -1.297 39.279 1.00 81.06 138 MET A CA 1
ATOM 1032 C C . MET A 1 138 ? 10.270 -2.429 38.360 1.00 81.06 138 MET A C 1
ATOM 1034 O O . MET A 1 138 ? 10.981 -2.738 37.395 1.00 81.06 138 MET A O 1
ATOM 1038 N N . ILE A 1 139 ? 9.124 -3.053 38.633 1.00 79.38 139 ILE A N 1
ATOM 1039 C CA . ILE A 1 139 ? 8.482 -3.941 37.674 1.00 79.38 139 ILE A CA 1
ATOM 1040 C C . ILE A 1 139 ? 8.003 -3.025 36.550 1.00 79.38 139 ILE A C 1
ATOM 1042 O O . ILE A 1 139 ? 7.063 -2.262 36.758 1.00 79.38 139 ILE A O 1
ATOM 1046 N N . PRO A 1 140 ? 8.621 -3.053 35.348 1.00 64.94 140 PRO A N 1
ATOM 1047 C CA . PRO A 1 140 ? 8.018 -2.349 34.237 1.00 64.94 140 PRO A CA 1
ATOM 1048 C C . PRO A 1 140 ? 6.625 -2.940 34.125 1.00 64.94 140 PRO A C 1
ATOM 1050 O O . PRO A 1 140 ? 6.523 -4.157 33.929 1.00 64.94 140 PRO A O 1
ATOM 1053 N N . GLU A 1 141 ? 5.581 -2.118 34.272 1.00 55.34 141 GLU A N 1
ATOM 1054 C CA . GLU A 1 141 ? 4.250 -2.514 33.855 1.00 55.34 141 GLU A CA 1
ATOM 1055 C C . GLU A 1 141 ? 4.459 -3.079 32.462 1.00 55.34 141 GLU A C 1
ATOM 1057 O O . GLU A 1 141 ? 4.808 -2.372 31.508 1.00 55.34 141 GLU A O 1
ATOM 1062 N N . LYS A 1 142 ? 4.400 -4.408 32.361 1.00 42.84 142 LYS A N 1
ATOM 1063 C CA . LYS A 1 142 ? 4.339 -5.085 31.089 1.00 42.84 142 LYS A CA 1
ATOM 1064 C C . LYS A 1 142 ? 3.072 -4.496 30.554 1.00 42.84 142 LYS A C 1
ATOM 1066 O O . LYS A 1 142 ? 2.026 -4.899 31.059 1.00 42.84 142 LYS A O 1
ATOM 1071 N N . ALA A 1 143 ? 3.229 -3.483 29.689 1.00 36.72 143 ALA A N 1
ATOM 1072 C CA . ALA A 1 143 ? 2.161 -2.613 29.251 1.00 36.72 143 ALA A CA 1
ATOM 1073 C C . ALA A 1 143 ? 0.936 -3.489 29.203 1.00 36.72 143 ALA A C 1
ATOM 1075 O O . ALA A 1 143 ? 0.979 -4.518 28.504 1.00 36.72 143 ALA A O 1
ATOM 1076 N N . LYS A 1 144 ? -0.066 -3.174 30.033 1.00 35.06 144 LYS A N 1
ATOM 1077 C CA . LYS A 1 144 ? -1.402 -3.659 29.769 1.00 35.06 144 LYS A CA 1
ATOM 1078 C C . LYS A 1 144 ? -1.639 -3.220 28.323 1.00 35.06 144 LYS A C 1
ATOM 1080 O O . LYS A 1 144 ? -2.095 -2.122 28.045 1.00 35.06 144 LYS A O 1
ATOM 1085 N N . LYS A 1 145 ? -1.290 -4.095 27.368 1.00 34.66 145 LYS A N 1
ATOM 1086 C CA . LYS A 1 145 ? -2.198 -4.393 26.283 1.00 34.66 145 LYS A CA 1
ATOM 1087 C C . LYS A 1 145 ? -3.521 -4.480 27.015 1.00 34.66 145 LYS A C 1
ATOM 1089 O O . LYS A 1 145 ? -3.528 -5.243 27.991 1.00 34.66 145 LYS A O 1
ATOM 1094 N N . PRO A 1 146 ? -4.511 -3.650 26.668 1.00 33.34 146 PRO A N 1
ATOM 1095 C CA . PRO A 1 146 ? -5.798 -3.716 27.329 1.00 33.34 146 PRO A CA 1
ATOM 1096 C C . PRO A 1 146 ? -6.117 -5.200 27.481 1.00 33.34 146 PRO A C 1
ATOM 1098 O O . PRO A 1 146 ? -6.108 -5.950 26.500 1.00 33.34 146 PRO A O 1
ATOM 1101 N N . SER A 1 147 ? -6.167 -5.656 28.736 1.00 34.00 147 SER A N 1
ATOM 1102 C CA . SER A 1 147 ? -6.802 -6.924 29.043 1.00 34.00 147 SER A CA 1
ATOM 1103 C C . SER A 1 147 ? -8.159 -6.807 28.362 1.00 34.00 147 SER A C 1
ATOM 1105 O O . SER A 1 147 ? -8.784 -5.757 28.562 1.00 34.00 147 SER A O 1
ATOM 1107 N N . PRO A 1 148 ? -8.562 -7.778 27.521 1.00 35.19 148 PRO A N 1
ATOM 1108 C CA . PRO A 1 148 ? -9.895 -7.754 26.943 1.00 35.19 148 PRO A CA 1
ATOM 1109 C C . PRO A 1 148 ? -10.859 -7.431 28.086 1.00 35.19 148 PRO A C 1
ATOM 1111 O O . PRO A 1 148 ? -10.655 -7.982 29.183 1.00 35.19 148 PRO A O 1
ATOM 1114 N N . PRO A 1 149 ? -11.788 -6.476 27.919 1.00 37.06 149 PRO A N 1
ATOM 1115 C CA . PRO A 1 149 ? -12.806 -6.256 28.931 1.00 37.06 149 PRO A CA 1
ATOM 1116 C C . PRO A 1 149 ? -13.380 -7.621 29.321 1.00 37.06 149 PRO A C 1
ATOM 1118 O O . PRO A 1 149 ? -13.519 -8.508 28.477 1.00 37.06 149 PRO A O 1
ATOM 1121 N N . LYS A 1 150 ? -13.597 -7.826 30.626 1.00 38.66 150 LYS A N 1
ATOM 1122 C CA . LYS A 1 150 ? -14.326 -8.998 31.121 1.00 38.66 150 LYS A CA 1
ATOM 1123 C C . LYS A 1 150 ? -15.570 -9.134 30.249 1.00 38.66 150 LYS A C 1
ATOM 1125 O O . LYS A 1 150 ? -16.347 -8.188 30.207 1.00 38.66 150 LYS A O 1
ATOM 1130 N N . GLU A 1 151 ? -15.714 -10.279 29.587 1.00 41.41 151 GLU A N 1
ATOM 1131 C CA . GLU A 1 151 ? -16.933 -10.691 28.900 1.00 41.41 151 GLU A CA 1
ATOM 1132 C C . GLU A 1 151 ? -18.095 -10.618 29.909 1.00 41.41 151 GLU A C 1
ATOM 1134 O O . GLU A 1 151 ? -18.377 -11.555 30.652 1.00 41.41 151 GLU A O 1
ATOM 1139 N N . THR A 1 152 ? -18.763 -9.470 29.986 1.00 35.75 152 THR A N 1
ATOM 1140 C CA . THR A 1 152 ? -20.212 -9.479 29.860 1.00 35.75 152 THR A CA 1
ATOM 1141 C C . THR A 1 152 ? -20.495 -10.112 28.507 1.00 35.75 152 THR A C 1
ATOM 1143 O O . THR A 1 152 ? -19.869 -9.744 27.516 1.00 35.75 152 THR A O 1
ATOM 1146 N N . GLU A 1 153 ? -21.383 -11.102 28.474 1.00 43.09 153 GLU A N 1
ATOM 1147 C CA . GLU A 1 153 ? -21.872 -11.745 27.252 1.00 43.09 153 GLU A CA 1
ATOM 1148 C C . GLU A 1 153 ? -22.689 -10.741 26.416 1.00 43.09 153 GLU A C 1
ATOM 1150 O O . GLU A 1 153 ? -23.891 -10.881 26.215 1.00 43.09 153 GLU A O 1
ATOM 1155 N N . VAL A 1 154 ? -22.044 -9.681 25.943 1.00 37.53 154 VAL A N 1
ATOM 1156 C CA . VAL A 1 154 ? -22.427 -9.018 24.709 1.00 37.53 154 VAL A CA 1
ATOM 1157 C C . VAL A 1 154 ? -21.713 -9.831 23.635 1.00 37.53 154 VAL A C 1
ATOM 1159 O O . VAL A 1 154 ? -20.501 -10.020 23.752 1.00 37.53 154 VAL A O 1
ATOM 1162 N N . PRO A 1 155 ? -22.412 -10.390 22.636 1.00 39.81 155 PRO A N 1
ATOM 1163 C CA . PRO A 1 155 ? -21.752 -11.093 21.550 1.00 39.81 155 PRO A CA 1
ATOM 1164 C C . PRO A 1 155 ? -20.760 -10.126 20.902 1.00 39.81 155 PRO A C 1
ATOM 1166 O O . PRO A 1 155 ? -21.157 -9.198 20.200 1.00 39.81 155 PRO A O 1
ATOM 1169 N N . GLU A 1 156 ? -19.469 -10.314 21.167 1.00 45.53 156 GLU A N 1
ATOM 1170 C CA . GLU A 1 156 ? -18.398 -9.647 20.442 1.00 45.53 156 GLU A CA 1
ATOM 1171 C C . GLU A 1 156 ? -18.362 -10.313 19.061 1.00 45.53 156 GLU A C 1
ATOM 1173 O O . GLU A 1 156 ? -17.563 -11.207 18.772 1.00 45.53 156 GLU A O 1
ATOM 1178 N N . GLU A 1 157 ? -19.320 -9.938 18.208 1.00 42.25 157 GLU A N 1
ATOM 1179 C CA . GLU A 1 157 ? -19.224 -10.160 16.777 1.00 42.25 157 GLU A CA 1
ATOM 1180 C C . GLU A 1 157 ? -18.043 -9.319 16.300 1.00 42.25 157 GLU A C 1
ATOM 1182 O O . GLU A 1 157 ? -18.182 -8.172 15.881 1.00 42.25 157 GLU A O 1
ATOM 1187 N N . ALA A 1 158 ? -16.843 -9.895 16.399 1.00 41.94 158 ALA A N 1
ATOM 1188 C CA . ALA A 1 158 ? -15.730 -9.511 15.560 1.00 41.94 158 ALA A CA 1
ATOM 1189 C C . ALA A 1 158 ? -16.289 -9.424 14.138 1.00 41.94 158 ALA A C 1
ATOM 1191 O O . ALA A 1 158 ? -16.619 -10.455 13.539 1.00 41.94 158 ALA A O 1
ATOM 1192 N N . GLY A 1 159 ? -16.477 -8.190 13.651 1.00 43.84 159 GLY A N 1
ATOM 1193 C CA . GLY A 1 159 ? -17.026 -7.934 12.326 1.00 43.84 159 GLY A CA 1
ATOM 1194 C C . GLY A 1 159 ? -16.330 -8.857 11.330 1.00 43.84 159 GLY A C 1
ATOM 1195 O O . GLY A 1 159 ? -15.117 -9.058 11.450 1.00 43.84 159 GLY A O 1
ATOM 1196 N N . PRO A 1 160 ? -17.072 -9.498 10.417 1.00 41.84 160 PRO A N 1
ATOM 1197 C CA . PRO A 1 160 ? -16.617 -10.711 9.757 1.00 41.84 160 PRO A CA 1
ATOM 1198 C C . PRO A 1 160 ? -15.259 -10.489 9.071 1.00 41.84 160 PRO A C 1
ATOM 1200 O O . PRO A 1 160 ? -15.177 -9.851 8.019 1.00 41.84 160 PRO A O 1
ATOM 1203 N N . GLU A 1 161 ? -14.171 -11.020 9.654 1.00 48.06 161 GLU A N 1
ATOM 1204 C CA . GLU A 1 161 ? -12.848 -11.073 9.020 1.00 48.06 161 GLU A CA 1
ATOM 1205 C C . GLU A 1 161 ? -12.897 -12.099 7.886 1.00 48.06 161 GLU A C 1
ATOM 1207 O O . GLU A 1 161 ? -12.407 -13.225 7.967 1.00 48.06 161 GLU A O 1
ATOM 1212 N N . ILE A 1 162 ? -13.526 -11.703 6.787 1.00 50.84 162 ILE A N 1
ATOM 1213 C CA . ILE A 1 162 ? -13.537 -12.480 5.561 1.00 50.84 162 ILE A CA 1
ATOM 1214 C C . ILE A 1 162 ? -12.290 -12.070 4.783 1.00 50.84 162 ILE A C 1
ATOM 1216 O O . ILE A 1 162 ? -12.282 -11.173 3.936 1.00 50.84 162 ILE A O 1
ATOM 1220 N N . ASP A 1 163 ? -11.189 -12.750 5.088 1.00 53.25 163 ASP A N 1
ATOM 1221 C CA . ASP A 1 163 ? -9.985 -12.770 4.262 1.00 53.25 163 ASP A CA 1
ATOM 1222 C C . ASP A 1 163 ? -10.227 -13.610 2.987 1.00 53.25 163 ASP A C 1
ATOM 1224 O O . ASP A 1 163 ? -9.458 -14.512 2.647 1.00 53.25 163 ASP A O 1
ATOM 1228 N N . THR A 1 164 ? -11.275 -13.312 2.209 1.00 58.62 164 THR A N 1
ATOM 1229 C CA . THR A 1 164 ? -11.396 -13.819 0.831 1.00 58.62 164 THR A CA 1
ATOM 1230 C C . THR A 1 164 ? -10.490 -13.000 -0.067 1.00 58.62 164 THR A C 1
ATOM 1232 O O . THR A 1 164 ? -10.925 -12.211 -0.901 1.00 58.62 164 THR A O 1
ATOM 1235 N N . LYS A 1 165 ? -9.180 -13.149 0.135 1.00 62.06 165 LYS A N 1
ATOM 1236 C CA . LYS A 1 165 ? -8.193 -12.529 -0.737 1.00 62.06 165 LYS A CA 1
ATOM 1237 C C . LYS A 1 165 ? -8.505 -12.945 -2.180 1.00 62.06 165 LYS A C 1
ATOM 1239 O O . LYS A 1 165 ? -8.547 -14.145 -2.450 1.00 62.06 165 LYS A O 1
ATOM 1244 N N . PRO A 1 166 ? -8.677 -11.996 -3.109 1.00 67.06 166 PRO A N 1
ATOM 1245 C CA . PRO A 1 166 ? -9.088 -12.325 -4.461 1.00 67.06 166 PRO A CA 1
ATOM 1246 C C . PRO A 1 166 ? -8.023 -13.191 -5.123 1.00 67.06 166 PRO A C 1
ATOM 1248 O O . PRO A 1 166 ? -6.816 -12.935 -4.995 1.00 67.06 166 PRO A O 1
ATOM 1251 N N . GLU A 1 167 ? -8.485 -14.222 -5.825 1.00 72.00 167 GLU A N 1
ATOM 1252 C CA . GLU A 1 167 ? -7.644 -15.203 -6.499 1.00 72.00 167 GLU A CA 1
ATOM 1253 C C . GLU A 1 167 ? -6.898 -14.552 -7.668 1.00 72.00 167 GLU A C 1
ATOM 1255 O O . GLU A 1 167 ? -7.342 -14.517 -8.812 1.00 72.00 167 GLU A O 1
ATOM 1260 N N . VAL A 1 168 ? -5.726 -13.999 -7.374 1.00 77.88 168 VAL A N 1
ATOM 1261 C CA . VAL A 1 168 ? -4.759 -13.584 -8.384 1.00 77.88 168 VAL A CA 1
ATOM 1262 C C . VAL A 1 168 ? -3.508 -14.420 -8.211 1.00 77.88 168 VAL A C 1
ATOM 1264 O O . VAL A 1 168 ? -2.936 -14.475 -7.120 1.00 77.88 168 VAL A O 1
ATOM 1267 N N . ASP A 1 169 ? -3.025 -14.994 -9.312 1.00 86.81 169 ASP A N 1
ATOM 1268 C CA . ASP A 1 169 ? -1.773 -15.740 -9.354 1.00 86.81 169 ASP A CA 1
ATOM 1269 C C . ASP A 1 169 ? -0.649 -14.993 -8.621 1.00 86.81 169 ASP A C 1
ATOM 1271 O O . ASP A 1 169 ? -0.161 -13.935 -9.052 1.00 86.81 169 ASP A O 1
ATOM 1275 N N . GLU A 1 170 ? -0.138 -15.588 -7.541 1.00 87.12 170 GLU A N 1
ATOM 1276 C CA . GLU A 1 170 ? 0.930 -14.990 -6.732 1.00 87.12 170 GLU A CA 1
ATOM 1277 C C . GLU A 1 170 ? 2.169 -14.634 -7.567 1.00 87.12 170 GLU A C 1
ATOM 1279 O O . GLU A 1 170 ? 2.924 -13.695 -7.273 1.00 87.12 170 GLU A O 1
ATOM 1284 N N . ARG A 1 171 ? 2.397 -15.398 -8.641 1.00 90.81 171 ARG A N 1
ATOM 1285 C CA . ARG A 1 171 ? 3.467 -15.162 -9.610 1.00 90.81 171 ARG A CA 1
ATOM 1286 C C . ARG A 1 171 ? 3.324 -13.789 -10.264 1.00 90.81 171 ARG A C 1
ATOM 1288 O O . ARG A 1 171 ? 4.320 -13.067 -10.379 1.00 90.81 171 ARG A O 1
ATOM 1295 N N . ILE A 1 172 ? 2.116 -13.424 -10.679 1.00 91.88 172 ILE A N 1
ATOM 1296 C CA . ILE A 1 172 ? 1.822 -12.172 -11.380 1.00 91.88 172 ILE A CA 1
ATOM 1297 C C . ILE A 1 172 ? 1.925 -11.005 -10.403 1.00 91.88 172 ILE A C 1
ATOM 1299 O O . ILE A 1 172 ? 2.577 -10.003 -10.718 1.00 91.88 172 ILE A O 1
ATOM 1303 N N . TRP A 1 173 ? 1.436 -11.182 -9.173 1.00 90.06 173 TRP A N 1
ATOM 1304 C CA . TRP A 1 173 ? 1.619 -10.211 -8.094 1.00 90.06 173 TRP A CA 1
ATOM 1305 C C . TRP A 1 173 ? 3.101 -9.928 -7.808 1.00 90.06 173 TRP A C 1
ATOM 1307 O O . TRP A 1 173 ? 3.544 -8.777 -7.727 1.00 90.06 173 TRP A O 1
ATOM 1317 N N . ARG A 1 174 ? 3.928 -10.979 -7.751 1.00 92.31 174 ARG A N 1
ATOM 1318 C CA . ARG A 1 174 ? 5.381 -10.865 -7.553 1.00 92.31 174 ARG A CA 1
ATOM 1319 C C . ARG A 1 174 ? 6.060 -10.102 -8.693 1.00 92.31 174 ARG A C 1
ATOM 1321 O O . ARG A 1 174 ? 6.945 -9.278 -8.442 1.00 92.31 174 ARG A O 1
ATOM 1328 N N . ILE A 1 175 ? 5.654 -10.349 -9.940 1.00 93.75 175 ILE A N 1
ATOM 1329 C CA . ILE A 1 175 ? 6.144 -9.612 -11.116 1.00 93.75 175 ILE A CA 1
ATOM 1330 C C . ILE A 1 175 ? 5.723 -8.141 -11.035 1.00 93.75 175 ILE A C 1
ATOM 1332 O O . ILE A 1 175 ? 6.558 -7.255 -11.246 1.00 93.75 175 ILE A O 1
ATOM 1336 N N . ALA A 1 176 ? 4.463 -7.867 -10.695 1.00 92.75 176 ALA A N 1
ATOM 1337 C CA . ALA A 1 176 ? 3.940 -6.515 -10.542 1.00 92.75 176 ALA A CA 1
ATOM 1338 C C . ALA A 1 176 ? 4.700 -5.739 -9.457 1.00 92.75 176 ALA A C 1
ATOM 1340 O O . ALA A 1 176 ? 5.159 -4.625 -9.718 1.00 92.75 176 ALA A O 1
ATOM 1341 N N . LYS A 1 177 ? 4.946 -6.353 -8.292 1.00 92.56 177 LYS A N 1
ATOM 1342 C CA . LYS A 1 177 ? 5.731 -5.764 -7.196 1.00 92.56 177 LYS A CA 1
ATOM 1343 C C . LYS A 1 177 ? 7.155 -5.414 -7.639 1.00 92.56 177 LYS A C 1
ATOM 1345 O O . LYS A 1 177 ? 7.596 -4.284 -7.432 1.00 92.56 177 LYS A O 1
ATOM 1350 N N . LYS A 1 178 ? 7.848 -6.327 -8.334 1.00 94.12 178 LYS A N 1
ATOM 1351 C CA . LYS A 1 178 ? 9.187 -6.067 -8.902 1.00 94.12 178 LYS A CA 1
ATOM 1352 C C . LYS A 1 178 ? 9.175 -4.926 -9.924 1.00 94.12 178 LYS A C 1
ATOM 1354 O O . LYS A 1 178 ? 10.071 -4.083 -9.914 1.00 94.12 178 LYS A O 1
ATOM 1359 N N . LYS A 1 179 ? 8.170 -4.870 -10.805 1.00 93.06 179 LYS A N 1
ATOM 1360 C CA . LYS A 1 179 ? 8.017 -3.769 -11.771 1.00 93.06 179 LYS A CA 1
ATOM 1361 C C . LYS A 1 179 ? 7.745 -2.434 -11.071 1.00 93.06 179 LYS A C 1
ATOM 1363 O O . LYS A 1 179 ? 8.379 -1.445 -11.429 1.00 93.06 179 LYS A O 1
ATOM 1368 N N . LYS A 1 180 ? 6.870 -2.410 -10.057 1.00 91.88 180 LYS A N 1
ATOM 1369 C CA . LYS A 1 180 ? 6.539 -1.213 -9.263 1.00 91.88 180 LYS A CA 1
ATOM 1370 C C . LYS A 1 180 ? 7.770 -0.669 -8.532 1.00 91.88 180 LYS A C 1
ATOM 1372 O O . LYS A 1 180 ? 8.013 0.526 -8.601 1.00 91.88 180 LYS A O 1
ATOM 1377 N N . GLN A 1 181 ? 8.599 -1.536 -7.945 1.00 92.00 181 GLN A N 1
ATOM 1378 C CA . GLN A 1 181 ? 9.862 -1.139 -7.299 1.00 92.00 181 GLN A CA 1
ATOM 1379 C C . GLN A 1 181 ? 10.868 -0.495 -8.264 1.00 92.00 181 GLN A C 1
ATOM 1381 O O . GLN A 1 181 ? 11.612 0.401 -7.882 1.00 92.00 181 GLN A O 1
ATOM 1386 N N . ARG A 1 182 ? 10.902 -0.938 -9.527 1.00 91.62 182 ARG A N 1
ATOM 1387 C CA . ARG A 1 182 ? 11.800 -0.384 -10.557 1.00 91.62 182 ARG A CA 1
ATOM 1388 C C . ARG A 1 182 ? 11.210 0.831 -11.281 1.00 91.62 182 ARG A C 1
ATOM 1390 O O . ARG A 1 182 ? 11.906 1.436 -12.103 1.00 91.62 182 ARG A O 1
ATOM 1397 N N . LYS A 1 183 ? 9.937 1.164 -11.031 1.00 92.62 183 LYS A N 1
ATOM 1398 C CA . LYS A 1 183 ? 9.239 2.280 -11.674 1.00 92.62 183 LYS A CA 1
ATOM 1399 C C . LYS A 1 183 ? 9.762 3.597 -11.079 1.00 92.62 183 LYS A C 1
ATOM 1401 O O . LYS A 1 183 ? 9.719 3.770 -9.864 1.00 92.62 183 LYS A O 1
ATOM 1406 N N . PRO A 1 184 ? 10.267 4.529 -11.902 1.00 93.25 184 PRO A N 1
ATOM 1407 C CA . PRO A 1 184 ? 10.657 5.851 -11.423 1.00 93.25 184 PRO A CA 1
ATOM 1408 C C . PRO A 1 184 ? 9.410 6.660 -11.032 1.00 93.25 184 PRO A C 1
ATOM 1410 O O . PRO A 1 184 ? 8.305 6.370 -11.488 1.00 93.25 184 PRO A O 1
ATOM 1413 N N . LYS A 1 185 ? 9.595 7.720 -10.238 1.00 92.62 185 LYS A N 1
ATOM 1414 C CA . LYS A 1 185 ? 8.500 8.608 -9.804 1.00 92.62 185 LYS A CA 1
ATOM 1415 C C . LYS A 1 185 ? 7.850 9.412 -10.945 1.00 92.62 185 LYS A C 1
ATOM 1417 O O . LYS A 1 185 ? 6.772 9.941 -10.747 1.00 92.62 185 LYS A O 1
ATOM 1422 N N . PHE A 1 186 ? 8.484 9.473 -12.123 1.00 94.56 186 PHE A N 1
ATOM 1423 C CA . PHE A 1 186 ? 8.034 10.257 -13.284 1.00 94.56 186 PHE A CA 1
ATOM 1424 C C . PHE A 1 186 ? 7.743 11.724 -12.943 1.00 94.56 186 PHE A C 1
ATOM 1426 O O . PHE A 1 186 ? 6.650 12.224 -13.165 1.00 94.56 186 PHE A O 1
ATOM 1433 N N . ARG A 1 187 ? 8.758 12.416 -12.426 1.00 94.00 187 ARG A N 1
ATOM 1434 C CA . ARG A 1 187 ? 8.699 13.846 -12.096 1.00 94.00 187 ARG A CA 1
ATOM 1435 C C . ARG A 1 187 ? 8.882 14.706 -13.346 1.00 94.00 187 ARG A C 1
ATOM 1437 O O . ARG A 1 187 ? 9.614 14.297 -14.251 1.00 94.00 187 ARG A O 1
ATOM 1444 N N . HIS A 1 188 ? 8.291 15.896 -13.392 1.00 94.56 188 HIS A N 1
ATOM 1445 C CA . HIS A 1 188 ? 8.581 16.855 -14.460 1.00 94.56 188 HIS A CA 1
ATOM 1446 C C . HIS A 1 188 ? 10.058 17.291 -14.460 1.00 94.56 188 HIS A C 1
ATOM 1448 O O . HIS A 1 188 ? 10.745 17.278 -13.432 1.00 94.56 188 HIS A O 1
ATOM 1454 N N . ASN A 1 189 ? 10.569 17.673 -15.635 1.00 93.25 189 ASN A N 1
ATOM 1455 C CA . ASN A 1 189 ? 11.937 18.157 -15.763 1.00 93.25 189 ASN A CA 1
ATOM 1456 C C . ASN A 1 189 ? 12.139 19.417 -14.906 1.00 93.25 189 ASN A C 1
ATOM 1458 O O . ASN A 1 189 ? 11.319 20.327 -14.944 1.00 93.25 189 ASN A O 1
ATOM 1462 N N . GLN A 1 190 ? 13.237 19.464 -14.148 1.00 92.00 190 GLN A N 1
ATOM 1463 C CA . GLN A 1 190 ? 13.611 20.588 -13.274 1.00 92.00 190 GLN A CA 1
ATOM 1464 C C . GLN A 1 190 ? 12.598 20.957 -12.166 1.00 92.00 190 GLN A C 1
ATOM 1466 O O . GLN A 1 190 ? 12.819 21.947 -11.475 1.00 92.00 190 GLN A O 1
ATOM 1471 N N . ALA A 1 191 ? 11.570 20.140 -11.894 1.00 93.69 191 ALA A N 1
ATOM 1472 C CA . ALA A 1 191 ? 10.620 20.385 -10.793 1.00 93.69 191 ALA A CA 1
ATOM 1473 C C . ALA A 1 191 ? 11.290 20.457 -9.409 1.00 93.69 191 ALA A C 1
ATOM 1475 O O . ALA A 1 191 ? 10.878 21.193 -8.526 1.00 93.69 191 ALA A O 1
ATOM 1476 N N . HIS A 1 192 ? 12.390 19.724 -9.218 1.00 91.94 192 HIS A N 1
ATOM 1477 C CA . HIS A 1 192 ? 13.196 19.806 -7.995 1.00 91.94 192 HIS A CA 1
ATOM 1478 C C . HIS A 1 192 ? 14.025 21.095 -7.886 1.00 91.94 192 HIS A C 1
ATOM 1480 O O . HIS A 1 192 ? 14.518 21.403 -6.808 1.00 91.94 192 HIS A O 1
ATOM 1486 N N . ARG A 1 193 ? 14.242 21.802 -9.001 1.00 94.81 193 ARG A N 1
ATOM 1487 C CA . ARG A 1 193 ? 15.099 22.988 -9.076 1.00 94.81 193 ARG A CA 1
ATOM 1488 C C . ARG A 1 193 ? 14.293 24.266 -8.866 1.00 94.81 193 ARG A C 1
ATOM 1490 O O . ARG A 1 193 ? 14.796 25.193 -8.244 1.00 94.81 193 ARG A O 1
ATOM 1497 N N . TRP A 1 194 ? 13.070 24.336 -9.397 1.00 95.62 194 TRP A N 1
ATOM 1498 C CA . TRP A 1 194 ? 12.267 25.560 -9.425 1.00 95.62 194 TRP A CA 1
ATOM 1499 C C . TRP A 1 194 ? 10.890 25.355 -8.795 1.00 95.62 194 TRP A C 1
ATOM 1501 O O . TRP A 1 194 ? 10.119 24.531 -9.269 1.00 95.62 194 TRP A O 1
ATOM 1511 N N . LYS A 1 195 ? 10.534 26.190 -7.808 1.00 96.00 195 LYS A N 1
ATOM 1512 C CA . LYS A 1 195 ? 9.221 26.149 -7.133 1.00 96.00 195 LYS A CA 1
ATOM 1513 C C . LYS A 1 195 ? 8.034 26.398 -8.071 1.00 96.00 195 LYS A C 1
ATOM 1515 O O . LYS A 1 195 ? 6.973 25.837 -7.863 1.00 96.00 195 LYS A O 1
ATOM 1520 N N . ARG A 1 196 ? 8.224 27.207 -9.121 1.00 96.69 196 ARG A N 1
ATOM 1521 C CA . ARG A 1 196 ? 7.200 27.482 -10.151 1.00 96.69 196 ARG A CA 1
ATOM 1522 C C . ARG A 1 196 ? 6.892 26.283 -11.060 1.00 96.69 196 ARG A C 1
ATOM 1524 O O . ARG A 1 196 ? 6.051 26.400 -11.942 1.00 96.69 196 ARG A O 1
ATOM 1531 N N . VAL A 1 197 ? 7.655 25.192 -10.949 1.00 95.38 197 VAL A N 1
ATOM 1532 C CA . VAL A 1 197 ? 7.509 24.003 -11.790 1.00 95.38 197 VAL A CA 1
ATOM 1533 C C . VAL A 1 197 ? 6.987 22.855 -10.938 1.00 95.38 197 VAL A C 1
ATOM 1535 O O . VAL A 1 197 ? 7.726 22.286 -10.139 1.00 95.38 197 VAL A O 1
ATOM 1538 N N . ASP A 1 198 ? 5.732 22.478 -11.169 1.00 95.38 198 ASP A N 1
ATOM 1539 C CA . ASP A 1 198 ? 5.098 21.369 -10.457 1.00 95.38 198 ASP A CA 1
ATOM 1540 C C . ASP A 1 198 ? 5.739 20.016 -10.777 1.00 95.38 198 ASP A C 1
ATOM 1542 O O . ASP A 1 198 ? 6.326 19.803 -11.843 1.00 95.38 198 ASP A O 1
ATOM 1546 N N . ASP A 1 199 ? 5.550 19.054 -9.872 1.00 95.62 199 ASP A N 1
ATOM 1547 C CA . ASP A 1 199 ? 6.088 17.698 -10.020 1.00 95.62 199 ASP A CA 1
ATOM 1548 C C . ASP A 1 199 ? 5.342 16.851 -11.066 1.00 95.62 199 ASP A C 1
ATOM 1550 O O . ASP A 1 199 ? 5.845 15.813 -11.506 1.00 95.62 199 ASP A O 1
ATOM 1554 N N . SER A 1 200 ? 4.162 17.312 -11.492 1.00 95.81 200 SER A N 1
ATOM 1555 C CA . SER A 1 200 ? 3.284 16.638 -12.450 1.00 95.81 200 SER A CA 1
ATOM 1556 C C . SER A 1 200 ? 3.960 16.438 -13.808 1.00 95.81 200 SER A C 1
ATOM 1558 O O . SER A 1 200 ? 4.341 17.399 -14.475 1.00 95.81 200 SER A O 1
ATOM 1560 N N . TRP A 1 201 ? 4.110 15.177 -14.231 1.00 95.12 201 TRP A N 1
ATOM 1561 C CA . TRP A 1 201 ? 4.823 14.815 -15.457 1.00 95.12 201 TRP A CA 1
ATOM 1562 C C . TRP A 1 201 ? 4.334 15.593 -16.687 1.00 95.12 201 TRP A C 1
ATOM 1564 O O . TRP A 1 201 ? 3.159 15.544 -17.050 1.00 95.12 201 TRP A O 1
ATOM 1574 N N . ARG A 1 202 ? 5.272 16.187 -17.434 1.00 94.31 202 ARG A N 1
ATOM 1575 C CA . ARG A 1 202 ? 5.027 16.705 -18.786 1.00 94.31 202 ARG A CA 1
ATOM 1576 C C . ARG A 1 202 ? 6.071 16.169 -19.752 1.00 94.31 202 ARG A C 1
ATOM 1578 O O . ARG A 1 202 ? 7.244 16.019 -19.408 1.00 94.31 202 ARG A O 1
ATOM 1585 N N . ARG A 1 203 ? 5.644 15.878 -20.985 1.00 94.12 203 ARG A N 1
ATOM 1586 C CA . ARG A 1 203 ? 6.554 15.434 -22.048 1.00 94.12 203 ARG A CA 1
ATOM 1587 C C . ARG A 1 203 ? 7.538 16.560 -22.371 1.00 94.12 203 ARG A C 1
ATOM 1589 O O . ARG A 1 203 ? 7.124 17.643 -22.775 1.00 94.12 203 ARG A O 1
ATOM 1596 N N . VAL A 1 204 ? 8.828 16.269 -22.235 1.00 94.75 204 VAL A N 1
ATOM 1597 C CA . VAL A 1 204 ? 9.905 17.202 -22.570 1.00 94.75 204 VAL A CA 1
ATOM 1598 C C . VAL A 1 204 ? 9.983 17.381 -24.086 1.00 94.75 204 VAL A C 1
ATOM 1600 O O . VAL A 1 204 ? 10.019 16.395 -24.822 1.00 94.75 204 VAL A O 1
ATOM 1603 N N . ARG A 1 205 ? 9.979 18.636 -24.548 1.00 94.00 205 ARG A N 1
ATOM 1604 C CA . ARG A 1 205 ? 9.938 18.988 -25.980 1.00 94.00 205 ARG A CA 1
ATOM 1605 C C . ARG A 1 205 ? 11.269 19.508 -26.531 1.00 94.00 205 ARG A C 1
ATOM 1607 O O . ARG A 1 205 ? 11.538 19.291 -27.709 1.00 94.00 205 ARG A O 1
ATOM 1614 N N . GLY A 1 206 ? 12.077 20.159 -25.687 1.00 94.31 206 GLY A N 1
ATOM 1615 C CA . GLY A 1 206 ? 13.317 20.839 -26.082 1.00 94.31 206 GLY A CA 1
ATOM 1616 C C . GLY A 1 206 ? 14.296 19.929 -26.820 1.00 94.31 206 GLY A C 1
ATOM 1617 O O . GLY A 1 206 ? 14.416 18.751 -26.472 1.00 94.31 206 GLY A O 1
ATOM 1618 N N . ILE A 1 207 ? 14.955 20.478 -27.846 1.00 93.81 207 ILE A N 1
ATOM 1619 C CA . ILE A 1 207 ? 15.749 19.691 -28.791 1.00 93.81 207 ILE A CA 1
ATOM 1620 C C . ILE A 1 207 ? 16.983 19.091 -28.124 1.00 93.81 207 ILE A C 1
ATOM 1622 O O . ILE A 1 207 ? 17.157 17.874 -28.188 1.00 93.81 207 ILE A O 1
ATOM 1626 N N . ASP A 1 208 ? 17.697 19.918 -27.366 1.00 94.62 208 ASP A N 1
ATOM 1627 C CA . ASP A 1 208 ? 18.945 19.582 -26.669 1.00 94.62 208 ASP A CA 1
ATOM 1628 C C . ASP A 1 208 ? 18.716 18.942 -25.292 1.00 94.62 208 ASP A C 1
ATOM 1630 O O . ASP A 1 208 ? 19.602 18.899 -24.440 1.00 94.62 208 ASP A O 1
ATOM 1634 N N . SER A 1 209 ? 17.489 18.499 -24.995 1.00 94.31 209 SER A N 1
ATOM 1635 C CA . SER A 1 209 ? 17.208 17.942 -23.677 1.00 94.31 209 SER A CA 1
ATOM 1636 C C . SER A 1 209 ? 17.723 16.511 -23.546 1.00 94.31 209 SER A C 1
ATOM 1638 O O . SER A 1 209 ? 17.178 15.584 -24.148 1.00 94.31 209 SER A O 1
ATOM 1640 N N . ASP A 1 210 ? 18.646 16.311 -22.607 1.00 94.06 210 ASP A N 1
ATOM 1641 C CA . ASP A 1 210 ? 19.185 14.996 -22.238 1.00 94.06 210 ASP A CA 1
ATOM 1642 C C . ASP A 1 210 ? 18.099 13.972 -21.850 1.00 94.06 210 ASP A C 1
ATOM 1644 O O . ASP A 1 210 ? 18.239 12.771 -22.089 1.00 94.06 210 ASP A O 1
ATOM 1648 N N . ILE A 1 211 ? 16.978 14.433 -21.274 1.00 94.31 211 ILE A N 1
ATOM 1649 C CA . ILE A 1 211 ? 15.823 13.580 -20.943 1.00 94.31 211 ILE A CA 1
ATOM 1650 C C . ILE A 1 211 ? 15.132 13.085 -22.213 1.00 94.31 211 ILE A C 1
ATOM 1652 O O . ILE A 1 211 ? 14.743 11.916 -22.279 1.00 94.31 211 ILE A O 1
ATOM 1656 N N . ARG A 1 212 ? 14.977 13.959 -23.217 1.00 94.38 212 ARG A N 1
ATOM 1657 C CA . ARG A 1 212 ? 14.365 13.619 -24.508 1.00 94.38 212 ARG A CA 1
ATOM 1658 C C . ARG A 1 212 ? 15.230 12.607 -25.259 1.00 94.38 212 ARG A C 1
ATOM 1660 O O . ARG A 1 212 ? 14.699 11.631 -25.784 1.00 94.38 212 ARG A O 1
ATOM 1667 N N . GLU A 1 213 ? 16.547 12.790 -25.199 1.00 94.12 213 GLU A N 1
ATOM 1668 C CA . GLU A 1 213 ? 17.561 11.860 -25.716 1.00 94.12 213 GLU A CA 1
ATOM 1669 C C . GLU A 1 213 ? 17.721 10.584 -24.869 1.00 94.12 213 GLU A C 1
ATOM 1671 O O . GLU A 1 213 ? 18.391 9.641 -25.281 1.00 94.12 213 GLU A O 1
ATOM 1676 N N . LYS A 1 214 ? 17.070 10.511 -23.698 1.00 93.62 214 LYS A N 1
ATOM 1677 C CA . LYS A 1 214 ? 17.114 9.379 -22.755 1.00 93.62 214 LYS A CA 1
ATOM 1678 C C . LYS A 1 214 ? 18.525 9.065 -22.235 1.00 93.62 214 LYS A C 1
ATOM 1680 O O . LYS A 1 214 ? 18.822 7.904 -21.935 1.00 93.62 214 LYS A O 1
ATOM 1685 N N . LYS A 1 215 ? 19.381 10.078 -22.072 1.00 94.50 215 LYS A N 1
ATOM 1686 C CA . LYS A 1 215 ? 20.719 9.910 -21.488 1.00 94.50 215 LYS A CA 1
ATOM 1687 C C . LYS A 1 215 ? 20.642 9.369 -20.054 1.00 94.50 215 LYS A C 1
ATOM 1689 O O . LYS A 1 215 ? 19.742 9.691 -19.271 1.00 94.50 215 LYS A O 1
ATOM 1694 N N . LYS A 1 216 ? 21.607 8.516 -19.695 1.00 93.56 216 LYS A N 1
ATOM 1695 C CA . LYS A 1 216 ? 21.719 7.920 -18.353 1.00 93.56 216 LYS A CA 1
ATOM 1696 C C . LYS A 1 216 ? 21.994 9.016 -17.315 1.00 93.56 216 LYS A C 1
ATOM 1698 O O . LYS A 1 216 ? 22.796 9.901 -17.559 1.00 93.56 216 LYS A O 1
ATOM 1703 N N . GLY A 1 217 ? 21.358 8.922 -16.146 1.00 90.94 217 GLY A N 1
ATOM 1704 C CA . GLY A 1 217 ? 21.509 9.892 -15.049 1.00 90.94 217 GLY A CA 1
ATOM 1705 C C . GLY A 1 217 ? 20.346 10.878 -14.935 1.00 90.94 217 GLY A C 1
ATOM 1706 O O . GLY A 1 217 ? 20.101 11.403 -13.853 1.00 90.94 217 GLY A O 1
ATOM 1707 N N . HIS A 1 218 ? 19.556 11.043 -15.998 1.00 91.69 218 HIS A N 1
ATOM 1708 C CA . HIS A 1 218 ? 18.365 11.888 -15.979 1.00 91.69 218 HIS A CA 1
ATOM 1709 C C . HIS A 1 218 ? 17.078 11.098 -15.695 1.00 91.69 218 HIS A C 1
ATOM 1711 O O . HIS A 1 218 ? 17.040 9.862 -15.704 1.00 91.69 218 HIS A O 1
ATOM 1717 N N . ILE A 1 219 ? 15.995 11.834 -15.422 1.00 92.62 219 ILE A N 1
ATOM 1718 C CA . ILE A 1 219 ? 14.664 11.264 -15.187 1.00 92.62 219 ILE A CA 1
ATOM 1719 C C . ILE A 1 219 ? 14.232 10.478 -16.430 1.00 92.62 219 ILE A C 1
ATOM 1721 O O . ILE A 1 219 ? 14.334 10.956 -17.558 1.00 92.62 219 ILE A O 1
ATOM 1725 N N . LYS A 1 220 ? 13.720 9.263 -16.230 1.00 93.56 220 LYS A N 1
ATOM 1726 C CA . LYS A 1 220 ? 13.238 8.428 -17.335 1.00 93.56 220 LYS A CA 1
ATOM 1727 C C . LYS A 1 220 ? 11.883 8.925 -17.831 1.00 93.56 220 LYS A C 1
ATOM 1729 O O . LYS A 1 220 ? 10.991 9.179 -17.025 1.00 93.56 220 LYS A O 1
ATOM 1734 N N . MET A 1 221 ? 11.701 8.957 -19.149 1.00 93.44 221 MET A N 1
ATOM 1735 C CA . MET A 1 221 ? 10.396 9.230 -19.753 1.00 93.44 221 MET A CA 1
ATOM 1736 C C . MET A 1 221 ? 9.426 8.047 -19.574 1.00 93.44 221 MET A C 1
ATOM 1738 O O . MET A 1 221 ? 9.845 6.892 -19.724 1.00 93.44 221 MET A O 1
ATOM 1742 N N . PRO A 1 222 ? 8.131 8.299 -19.302 1.00 95.12 222 PRO A N 1
ATOM 1743 C CA . PRO A 1 222 ? 7.093 7.285 -19.344 1.00 95.12 222 PRO A CA 1
ATOM 1744 C C . PRO A 1 222 ? 7.041 6.609 -20.710 1.00 95.12 222 PRO A C 1
ATOM 1746 O O . PRO A 1 222 ? 7.049 7.254 -21.757 1.00 95.12 222 PRO A O 1
ATOM 1749 N N . SER A 1 223 ? 6.960 5.286 -20.683 1.00 93.31 223 SER A N 1
ATOM 1750 C CA . SER A 1 223 ? 6.798 4.433 -21.856 1.00 93.31 223 SER A CA 1
ATOM 1751 C C . SER A 1 223 ? 5.918 3.235 -21.499 1.00 93.31 223 SER A C 1
ATOM 1753 O O . SER A 1 223 ? 5.747 2.905 -20.319 1.00 93.31 223 SER A O 1
ATOM 1755 N N . ALA A 1 224 ? 5.369 2.555 -22.510 1.00 94.31 224 ALA A N 1
ATOM 1756 C CA . ALA A 1 224 ? 4.510 1.386 -22.309 1.00 94.31 224 ALA A CA 1
ATOM 1757 C C . ALA A 1 224 ? 5.206 0.248 -21.532 1.00 94.31 224 ALA A C 1
ATOM 1759 O O . ALA A 1 224 ? 4.541 -0.494 -20.811 1.00 94.31 224 ALA A O 1
ATOM 1760 N N . GLY A 1 225 ? 6.541 0.154 -21.591 1.00 92.75 225 GLY A N 1
ATOM 1761 C CA . GLY A 1 225 ? 7.321 -0.869 -20.882 1.00 92.75 225 GLY A CA 1
ATOM 1762 C C . GLY A 1 225 ? 7.240 -0.785 -19.351 1.00 92.75 225 GLY A C 1
ATOM 1763 O O . GLY A 1 225 ? 7.435 -1.790 -18.669 1.00 92.75 225 GLY A O 1
ATOM 1764 N N . PHE A 1 226 ? 6.891 0.381 -18.795 1.00 93.81 226 PHE A N 1
ATOM 1765 C CA . PHE A 1 226 ? 6.693 0.553 -17.351 1.00 93.81 226 PHE A CA 1
ATOM 1766 C C . PHE A 1 226 ? 5.317 0.091 -16.855 1.00 93.81 226 PHE A C 1
ATOM 1768 O O . PHE A 1 226 ? 5.042 0.175 -15.655 1.00 93.81 226 PHE A O 1
ATOM 1775 N N . ARG A 1 227 ? 4.439 -0.385 -17.746 1.00 94.12 227 ARG A N 1
ATOM 1776 C CA . ARG A 1 227 ? 3.121 -0.891 -17.358 1.00 94.12 227 ARG A CA 1
ATOM 1777 C C . ARG A 1 227 ? 3.245 -2.192 -16.553 1.00 94.12 227 ARG A C 1
ATOM 1779 O O . ARG A 1 227 ? 4.040 -3.090 -16.864 1.00 94.12 227 ARG A O 1
ATOM 1786 N N . THR A 1 228 ? 2.426 -2.291 -15.510 1.00 93.69 228 THR A N 1
ATOM 1787 C CA . THR A 1 228 ? 2.179 -3.531 -14.762 1.00 93.69 228 THR A CA 1
ATOM 1788 C C . THR A 1 228 ? 1.365 -4.517 -15.615 1.00 93.69 228 THR A C 1
ATOM 1790 O O . THR A 1 228 ? 0.738 -4.082 -16.590 1.00 93.69 228 THR A O 1
ATOM 1793 N N . PRO A 1 229 ? 1.396 -5.831 -15.308 1.00 94.44 229 PRO A N 1
ATOM 1794 C CA . PRO A 1 229 ? 0.529 -6.828 -15.951 1.00 94.44 229 PRO A CA 1
ATOM 1795 C C . PRO A 1 229 ? -0.940 -6.392 -15.948 1.00 94.44 229 PRO A C 1
ATOM 1797 O O . PRO A 1 229 ? -1.334 -5.658 -15.047 1.00 94.44 229 PRO A O 1
ATOM 1800 N N . LYS A 1 230 ? -1.718 -6.789 -16.965 1.00 92.62 230 LYS A N 1
ATOM 1801 C CA . LYS A 1 230 ? -3.104 -6.320 -17.142 1.00 92.62 230 LYS A CA 1
ATOM 1802 C C . LYS A 1 230 ? -3.989 -6.724 -15.958 1.00 92.62 230 LYS A C 1
ATOM 1804 O O . LYS A 1 230 ? -4.684 -5.863 -15.448 1.00 92.62 230 LYS A O 1
ATOM 1809 N N . GLU A 1 231 ? -3.864 -7.962 -15.496 1.00 90.88 231 GLU A N 1
ATOM 1810 C CA . GLU A 1 231 ? -4.664 -8.536 -14.403 1.00 90.88 231 GLU A CA 1
ATOM 1811 C C . GLU A 1 231 ? -4.487 -7.807 -13.065 1.00 90.88 231 GLU A C 1
ATOM 1813 O O . GLU A 1 231 ? -5.454 -7.544 -12.374 1.00 90.88 231 GLU A O 1
ATOM 1818 N N . VAL A 1 232 ? -3.258 -7.401 -12.721 1.00 91.56 232 VAL A N 1
ATOM 1819 C CA . VAL A 1 232 ? -2.963 -6.712 -11.444 1.00 91.56 232 VAL A CA 1
ATOM 1820 C C . VAL A 1 232 ? -3.094 -5.186 -11.550 1.00 91.56 232 VAL A C 1
ATOM 1822 O O . VAL A 1 232 ? -2.938 -4.443 -10.579 1.00 91.56 232 VAL A O 1
ATOM 1825 N N . ARG A 1 233 ? -3.289 -4.649 -12.755 1.00 91.94 233 ARG A N 1
ATOM 1826 C CA . ARG A 1 233 ? -3.289 -3.201 -12.963 1.00 91.94 233 ARG A CA 1
ATOM 1827 C C . ARG A 1 233 ? -4.601 -2.607 -12.459 1.00 91.94 233 ARG A C 1
ATOM 1829 O O . ARG A 1 233 ? -5.626 -2.815 -13.083 1.00 91.94 233 ARG A O 1
ATOM 1836 N N . GLY A 1 234 ? -4.512 -1.773 -11.426 1.00 89.56 234 GLY A N 1
ATOM 1837 C CA . GLY A 1 234 ? -5.670 -1.080 -10.850 1.00 89.56 234 GLY A CA 1
ATOM 1838 C C . GLY A 1 234 ? -6.171 -1.701 -9.548 1.00 89.56 234 GLY A C 1
ATOM 1839 O O . GLY A 1 234 ? -6.943 -1.058 -8.857 1.00 89.56 234 GLY A O 1
ATOM 1840 N N . LEU A 1 235 ? -5.670 -2.883 -9.172 1.00 93.44 235 LEU A N 1
ATOM 1841 C CA . LEU A 1 235 ? -6.015 -3.519 -7.901 1.00 93.44 235 LEU A CA 1
ATOM 1842 C C . LEU A 1 235 ? -5.385 -2.791 -6.702 1.00 93.44 235 LEU A C 1
ATOM 1844 O O . LEU A 1 235 ? -4.235 -2.323 -6.770 1.00 93.44 235 LEU A O 1
ATOM 1848 N N . HIS A 1 236 ? -6.116 -2.766 -5.588 1.00 92.88 236 HIS A N 1
ATOM 1849 C CA . HIS A 1 236 ? -5.632 -2.336 -4.278 1.00 92.88 236 HIS A CA 1
ATOM 1850 C C . HIS A 1 236 ? -4.476 -3.248 -3.820 1.00 92.88 236 HIS A C 1
ATOM 1852 O O . HIS A 1 236 ? -4.426 -4.414 -4.208 1.00 92.88 236 HIS A O 1
ATOM 1858 N N . PRO A 1 237 ? -3.524 -2.796 -2.978 1.00 89.00 237 PRO A N 1
ATOM 1859 C CA . PRO A 1 237 ? -2.465 -3.655 -2.445 1.00 89.00 237 PRO A CA 1
ATOM 1860 C C . PRO A 1 237 ? -2.936 -4.919 -1.708 1.00 89.00 237 PRO A C 1
ATOM 1862 O O . PRO A 1 237 ? -2.137 -5.848 -1.586 1.00 89.00 237 PRO A O 1
ATOM 1865 N N . SER A 1 238 ? -4.186 -4.967 -1.236 1.00 87.50 238 SER A N 1
ATOM 1866 C CA . SER A 1 238 ? -4.801 -6.190 -0.692 1.00 87.50 238 SER A CA 1
ATOM 1867 C C . SER A 1 238 ? -5.159 -7.216 -1.774 1.00 87.50 238 SER A C 1
ATOM 1869 O O . SER A 1 238 ? -5.248 -8.401 -1.479 1.00 87.50 238 SER A O 1
ATOM 1871 N N . GLY A 1 239 ? -5.314 -6.772 -3.023 1.00 88.44 239 GLY A N 1
ATOM 1872 C CA . GLY A 1 239 ? -5.714 -7.578 -4.172 1.00 88.44 239 GLY A CA 1
ATOM 1873 C C . GLY A 1 239 ? -7.092 -7.218 -4.726 1.00 88.44 239 GLY A C 1
ATOM 1874 O O . GLY A 1 239 ? -7.362 -7.570 -5.866 1.00 88.44 239 GLY A O 1
ATOM 1875 N N . TYR A 1 240 ? -7.935 -6.510 -3.968 1.00 91.62 240 TYR A N 1
ATOM 1876 C CA . TYR A 1 240 ? -9.307 -6.194 -4.382 1.00 91.62 240 TYR A CA 1
ATOM 1877 C C . TYR A 1 240 ? -9.367 -5.167 -5.514 1.00 91.62 240 TYR A C 1
ATOM 1879 O O . TYR A 1 240 ? -8.515 -4.277 -5.622 1.00 91.62 240 TYR A O 1
ATOM 1887 N N . GLU A 1 241 ? -10.397 -5.282 -6.345 1.00 93.00 241 GLU A N 1
ATOM 1888 C CA . GLU A 1 241 ? -10.787 -4.254 -7.304 1.00 93.00 241 GLU A CA 1
ATOM 1889 C C . GLU A 1 241 ? -11.534 -3.138 -6.559 1.00 93.00 241 GLU A C 1
ATOM 1891 O O . GLU A 1 241 ? -12.526 -3.388 -5.881 1.00 93.00 241 GLU A O 1
ATOM 1896 N N . GLU A 1 242 ? -11.009 -1.913 -6.612 1.00 93.62 242 GLU A N 1
ATOM 1897 C CA . GLU A 1 242 ? -11.585 -0.783 -5.875 1.00 93.62 242 GLU A CA 1
ATOM 1898 C C . GLU A 1 242 ? -12.814 -0.240 -6.608 1.00 93.62 242 GLU A C 1
ATOM 1900 O O . GLU A 1 242 ? -12.695 0.225 -7.744 1.00 93.62 242 GLU A O 1
ATOM 1905 N N . VAL A 1 243 ? -13.966 -0.221 -5.938 1.00 95.19 243 VAL A N 1
ATOM 1906 C CA . VAL A 1 243 ? -15.195 0.391 -6.455 1.00 95.19 243 VAL A CA 1
ATOM 1907 C C . VAL A 1 243 ? -15.539 1.626 -5.633 1.00 95.19 243 VAL A C 1
ATOM 1909 O O . VAL A 1 243 ? -15.599 1.578 -4.405 1.00 95.19 243 VAL A O 1
ATOM 1912 N N . LEU A 1 244 ? -15.725 2.758 -6.313 1.00 95.44 244 LEU A N 1
ATOM 1913 C CA . LEU A 1 244 ? -16.096 4.021 -5.680 1.00 95.44 244 LEU A CA 1
ATOM 1914 C C . LEU A 1 244 ? -17.616 4.075 -5.482 1.00 95.44 244 LEU A C 1
ATOM 1916 O O . LEU A 1 244 ? -18.355 4.014 -6.460 1.00 95.44 244 LEU A O 1
ATOM 1920 N N . VAL A 1 245 ? -18.063 4.237 -4.237 1.00 95.88 245 VAL A N 1
ATOM 1921 C CA . VAL A 1 245 ? -19.485 4.229 -3.858 1.00 95.88 245 VAL A CA 1
ATOM 1922 C C . VAL A 1 245 ? -19.895 5.561 -3.235 1.00 95.88 245 VAL A C 1
ATOM 1924 O O . VAL A 1 245 ? -19.140 6.170 -2.467 1.00 95.88 245 VAL A O 1
ATOM 1927 N N . HIS A 1 246 ? -21.114 6.008 -3.552 1.00 95.44 246 HIS A N 1
ATOM 1928 C CA . HIS A 1 246 ? -21.694 7.245 -3.023 1.00 95.44 246 HIS A CA 1
ATOM 1929 C C . HIS A 1 246 ? -23.020 7.035 -2.280 1.00 95.44 246 HIS A C 1
ATOM 1931 O O . HIS A 1 246 ? -23.403 7.880 -1.463 1.00 95.44 246 HIS A O 1
ATOM 1937 N N . ARG A 1 247 ? -23.743 5.950 -2.576 1.00 95.19 247 ARG A N 1
ATOM 1938 C CA . ARG A 1 247 ? -25.067 5.638 -2.027 1.00 95.19 247 ARG A CA 1
ATOM 1939 C C . ARG A 1 247 ? -25.128 4.175 -1.583 1.00 95.19 247 ARG A C 1
ATOM 1941 O O . ARG A 1 247 ? -24.472 3.339 -2.194 1.00 95.19 247 ARG A O 1
ATOM 1948 N N . PRO A 1 248 ? -25.987 3.834 -0.608 1.00 93.69 248 PRO A N 1
ATOM 1949 C CA . PRO A 1 248 ? -26.178 2.443 -0.195 1.00 93.69 248 PRO A CA 1
ATOM 1950 C C . PRO A 1 248 ? -26.748 1.561 -1.319 1.00 93.69 248 PRO A C 1
ATOM 1952 O O . PRO A 1 248 ? -26.543 0.354 -1.313 1.00 93.69 248 PRO A O 1
ATOM 1955 N N . ALA A 1 249 ? -27.459 2.131 -2.297 1.00 94.69 249 ALA A N 1
ATOM 1956 C CA . ALA A 1 249 ? -27.951 1.385 -3.460 1.00 94.69 249 ALA A CA 1
ATOM 1957 C C . ALA A 1 249 ? -26.814 0.876 -4.365 1.00 94.69 249 ALA A C 1
ATOM 1959 O O . ALA A 1 249 ? -26.937 -0.197 -4.938 1.00 94.69 249 ALA A O 1
ATOM 1960 N N . ASP A 1 250 ? -25.683 1.592 -4.439 1.00 92.62 250 ASP A N 1
ATOM 1961 C CA . ASP A 1 250 ? -24.569 1.219 -5.324 1.00 92.62 250 ASP A CA 1
ATOM 1962 C C . ASP A 1 250 ? -23.814 -0.045 -4.827 1.00 92.62 250 ASP A C 1
ATOM 1964 O O . ASP A 1 250 ? -22.896 -0.511 -5.496 1.00 92.62 250 ASP A O 1
ATOM 1968 N N . LEU A 1 251 ? -24.168 -0.583 -3.649 1.00 92.38 251 LEU A N 1
ATOM 1969 C CA . LEU A 1 251 ? -23.571 -1.789 -3.058 1.00 92.38 251 LEU A CA 1
ATOM 1970 C C . LEU A 1 251 ? -24.193 -3.099 -3.563 1.00 92.38 251 LEU A C 1
ATOM 1972 O O . LEU A 1 251 ? -23.544 -4.134 -3.492 1.00 92.38 251 LEU A O 1
ATOM 1976 N N . GLU A 1 252 ? -25.431 -3.066 -4.063 1.00 90.69 252 GLU A N 1
ATOM 1977 C CA . GLU A 1 252 ? -26.203 -4.278 -4.395 1.00 90.69 252 GLU A CA 1
ATOM 1978 C C . GLU A 1 252 ? -25.625 -5.072 -5.575 1.00 90.69 252 GLU A C 1
ATOM 1980 O O . GLU A 1 252 ? -25.817 -6.281 -5.659 1.00 90.69 252 GLU A O 1
ATOM 1985 N N . GLU A 1 253 ? -24.907 -4.406 -6.480 1.00 88.94 253 GLU A N 1
ATOM 1986 C CA . GLU A 1 253 ? -24.340 -5.016 -7.691 1.00 88.94 253 GLU A CA 1
ATOM 1987 C C . GLU A 1 253 ? -22.905 -5.547 -7.493 1.00 88.94 2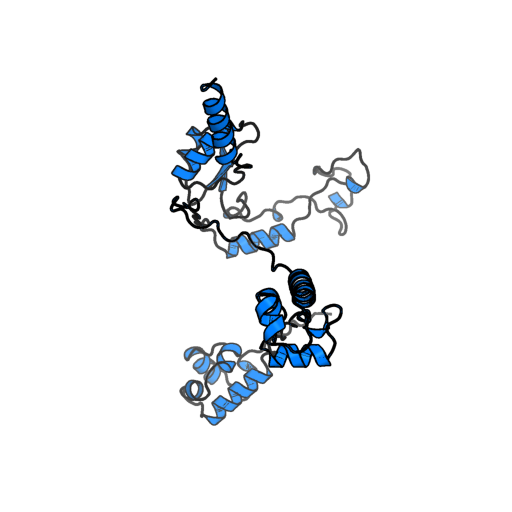53 GLU A C 1
ATOM 1989 O O . GLU A 1 253 ? -22.283 -6.012 -8.452 1.00 88.94 253 GLU A O 1
ATOM 1994 N N . LEU A 1 254 ? -22.346 -5.449 -6.280 1.00 90.75 254 LEU A N 1
ATOM 1995 C CA . LEU A 1 254 ? -20.931 -5.728 -6.021 1.00 90.75 254 LEU A CA 1
ATOM 1996 C C . LEU A 1 254 ? -20.684 -7.164 -5.552 1.00 90.75 254 LEU A C 1
ATOM 1998 O O . LEU A 1 254 ? -21.464 -7.736 -4.797 1.00 90.75 254 LEU A O 1
ATOM 2002 N N . ASP A 1 255 ? -19.549 -7.726 -5.973 1.00 90.69 255 ASP A N 1
ATOM 2003 C CA . ASP A 1 255 ? -19.102 -9.069 -5.577 1.00 90.69 255 ASP A CA 1
ATOM 2004 C C . ASP A 1 255 ? -18.109 -8.992 -4.396 1.00 90.69 255 ASP A C 1
ATOM 2006 O O . ASP A 1 255 ? -16.990 -8.489 -4.588 1.00 90.69 255 ASP A O 1
ATOM 2010 N N . PRO A 1 256 ? -18.455 -9.531 -3.207 1.00 87.62 256 PRO A N 1
ATOM 2011 C CA . PRO A 1 256 ? -17.606 -9.506 -2.010 1.00 87.62 256 PRO A CA 1
ATOM 2012 C C . PRO A 1 256 ? -16.234 -10.158 -2.179 1.00 87.62 256 PRO A C 1
ATOM 2014 O O . PRO A 1 256 ? -15.261 -9.761 -1.541 1.00 87.62 256 PRO A O 1
ATOM 2017 N N . THR A 1 257 ? -16.127 -11.154 -3.058 1.00 88.56 257 THR A N 1
ATOM 2018 C CA . THR A 1 257 ? -14.893 -11.937 -3.206 1.00 88.56 257 THR A CA 1
ATOM 2019 C C . THR A 1 257 ? -13.814 -11.188 -3.986 1.00 88.56 257 THR A C 1
ATOM 2021 O O . THR A 1 257 ? -12.614 -11.373 -3.766 1.00 88.56 257 THR A O 1
ATOM 2024 N N . ARG A 1 258 ? -14.230 -10.327 -4.920 1.00 88.88 258 ARG A N 1
ATOM 2025 C CA . ARG A 1 258 ? -13.338 -9.668 -5.878 1.00 88.88 258 ARG A CA 1
ATOM 2026 C C . ARG A 1 258 ? -13.218 -8.169 -5.647 1.00 88.88 258 ARG A C 1
ATOM 2028 O O . ARG A 1 258 ? -12.157 -7.596 -5.927 1.00 88.88 258 ARG A O 1
ATOM 2035 N N . GLN A 1 259 ? -14.277 -7.529 -5.168 1.00 92.75 259 GLN A N 1
ATOM 2036 C CA . GLN A 1 259 ? -14.374 -6.079 -5.082 1.00 92.75 259 GLN A CA 1
ATOM 2037 C C . GLN A 1 259 ? -14.309 -5.606 -3.632 1.00 92.75 259 GLN A C 1
ATOM 2039 O O . GLN A 1 259 ? -14.774 -6.264 -2.710 1.00 92.75 259 GLN A O 1
ATOM 2044 N N . ALA A 1 260 ? -13.707 -4.436 -3.438 1.00 93.62 260 ALA A N 1
ATOM 2045 C CA . ALA A 1 260 ? -13.728 -3.727 -2.168 1.00 93.62 260 ALA A CA 1
ATOM 2046 C C . ALA A 1 260 ? -14.245 -2.311 -2.388 1.00 93.62 260 ALA A C 1
ATOM 2048 O O . ALA A 1 260 ? -13.965 -1.665 -3.405 1.00 93.62 260 ALA A O 1
ATOM 2049 N N . VAL A 1 261 ? -14.971 -1.813 -1.399 1.00 95.19 261 VAL A N 1
ATOM 2050 C CA . VAL A 1 261 ? -15.671 -0.539 -1.474 1.00 95.19 261 VAL A CA 1
ATOM 2051 C C . VAL A 1 261 ? -14.765 0.578 -0.974 1.00 95.19 261 VAL A C 1
ATOM 2053 O O . VAL A 1 261 ? -14.191 0.508 0.113 1.00 95.19 261 VAL A O 1
ATOM 2056 N N . ARG A 1 262 ? -14.659 1.658 -1.749 1.00 95.50 262 ARG A N 1
ATOM 2057 C CA . ARG A 1 262 ? -14.146 2.947 -1.284 1.00 95.50 262 ARG A CA 1
ATOM 2058 C C . ARG A 1 262 ? -15.287 3.954 -1.275 1.00 95.50 262 ARG A C 1
ATOM 2060 O O . ARG A 1 262 ? -15.854 4.268 -2.317 1.00 95.50 262 ARG A O 1
ATOM 2067 N N . ILE A 1 263 ? -15.581 4.512 -0.110 1.00 96.31 263 ILE A N 1
ATOM 2068 C CA . ILE A 1 263 ? -16.608 5.542 0.039 1.00 96.31 263 ILE A CA 1
ATOM 2069 C C . ILE A 1 263 ? -16.048 6.876 -0.465 1.00 96.31 263 ILE A C 1
ATOM 2071 O O . ILE A 1 263 ? -14.943 7.275 -0.079 1.00 96.31 263 ILE A O 1
ATOM 2075 N N . GLY A 1 264 ? -16.791 7.573 -1.328 1.00 95.81 264 GLY A N 1
ATOM 2076 C CA . GLY A 1 264 ? -16.398 8.886 -1.838 1.00 95.81 264 GLY A CA 1
ATOM 2077 C C . GLY A 1 264 ? -16.248 9.935 -0.729 1.00 95.81 264 GLY A C 1
ATOM 2078 O O . GLY A 1 264 ? -17.036 9.976 0.210 1.00 95.81 264 GLY A O 1
ATOM 2079 N N . GLY A 1 265 ? -15.264 10.832 -0.858 1.00 94.06 265 GLY A N 1
ATOM 2080 C CA . GLY A 1 265 ? -14.983 11.858 0.161 1.00 94.06 265 GLY A CA 1
ATOM 2081 C C . GLY A 1 265 ? -16.082 12.916 0.346 1.00 94.06 265 GLY A C 1
ATOM 2082 O O . GLY A 1 265 ? -16.081 13.622 1.341 1.00 94.06 265 GLY A O 1
ATOM 2083 N N . THR A 1 266 ? -17.024 13.026 -0.595 1.00 95.19 266 THR A N 1
ATOM 2084 C CA . THR A 1 266 ? -18.182 13.941 -0.519 1.00 95.19 266 THR A CA 1
ATOM 2085 C C . THR A 1 266 ? -19.345 13.363 0.301 1.00 95.19 266 THR A C 1
ATOM 2087 O O . THR A 1 266 ? -20.324 14.055 0.565 1.00 95.19 266 THR A O 1
ATOM 2090 N N . VAL A 1 267 ? -19.290 12.080 0.670 1.00 95.38 267 VAL A N 1
ATOM 2091 C CA . VAL A 1 267 ? -20.346 11.424 1.450 1.00 95.38 267 VAL A CA 1
ATOM 2092 C C . VAL A 1 267 ? -20.206 11.838 2.916 1.00 95.38 267 VAL A C 1
ATOM 2094 O O . VAL A 1 267 ? -19.180 11.560 3.526 1.00 95.38 267 VAL A O 1
ATOM 2097 N N . GLY A 1 268 ? -21.230 12.491 3.473 1.00 92.69 268 GLY A N 1
ATOM 2098 C CA . GLY A 1 268 ? -21.264 12.879 4.889 1.00 92.69 268 GLY A CA 1
ATOM 2099 C C . GLY A 1 268 ? -21.561 11.710 5.834 1.00 92.69 268 GLY A C 1
ATOM 2100 O O . GLY A 1 268 ? -22.143 10.710 5.410 1.00 92.69 268 GLY A O 1
ATOM 2101 N N . GLU A 1 269 ? -21.206 11.865 7.112 1.00 90.69 269 GLU A N 1
ATOM 2102 C CA . GLU A 1 269 ? -21.115 10.779 8.104 1.00 90.69 269 GLU A CA 1
ATOM 2103 C C . GLU A 1 269 ? -22.390 9.945 8.250 1.00 90.69 269 GLU A C 1
ATOM 2105 O O . GLU A 1 269 ? -22.361 8.732 8.074 1.00 90.69 269 GLU A O 1
ATOM 2110 N N . ARG A 1 270 ? -23.550 10.596 8.380 1.00 90.50 270 ARG A N 1
ATOM 2111 C CA . ARG A 1 270 ? -24.851 9.907 8.443 1.00 90.50 270 ARG A CA 1
ATOM 2112 C C . ARG A 1 270 ? -25.085 8.933 7.281 1.00 90.50 270 ARG A C 1
ATOM 2114 O O . ARG A 1 270 ? -25.667 7.868 7.450 1.00 90.50 270 ARG A O 1
ATOM 2121 N N . LYS A 1 271 ? -24.660 9.294 6.064 1.00 92.75 271 LYS A N 1
ATOM 2122 C CA . LYS A 1 271 ? -24.787 8.409 4.894 1.00 92.75 271 LYS A CA 1
ATOM 2123 C C . LYS A 1 271 ? -23.675 7.359 4.869 1.00 92.75 271 LYS A C 1
ATOM 2125 O O . LYS A 1 271 ? -23.909 6.272 4.351 1.00 92.75 271 LYS A O 1
ATOM 2130 N N . ARG A 1 272 ? -22.492 7.674 5.404 1.00 93.88 272 ARG A N 1
ATOM 2131 C CA . ARG A 1 272 ? -21.377 6.727 5.538 1.00 93.88 272 ARG A CA 1
ATOM 2132 C C . ARG A 1 272 ? -21.762 5.572 6.456 1.00 93.88 272 ARG A C 1
ATOM 2134 O O . ARG A 1 272 ? -21.625 4.440 6.017 1.00 93.88 272 ARG A O 1
ATOM 2141 N N . GLN A 1 273 ? -22.343 5.848 7.622 1.00 91.94 273 GLN A N 1
ATOM 2142 C CA . GLN A 1 273 ? -22.857 4.828 8.548 1.00 91.94 273 GLN A CA 1
ATOM 2143 C C . GLN A 1 273 ? -23.838 3.873 7.852 1.00 91.94 273 GLN A C 1
ATOM 2145 O O . GLN A 1 273 ? -23.639 2.664 7.869 1.00 91.94 273 GLN A O 1
ATOM 2150 N N . ASN A 1 274 ? -24.816 4.409 7.113 1.00 93.56 274 ASN A N 1
ATOM 2151 C CA . ASN A 1 274 ? -25.759 3.586 6.343 1.00 93.56 274 ASN A CA 1
ATOM 2152 C C . ASN A 1 274 ? -25.076 2.719 5.266 1.00 93.56 274 ASN A C 1
ATOM 2154 O O . ASN A 1 274 ? -25.550 1.632 4.944 1.00 93.56 274 ASN A O 1
ATOM 2158 N N . ILE A 1 275 ? -23.998 3.218 4.650 1.00 94.50 275 ILE A N 1
ATOM 2159 C CA . ILE A 1 275 ? -23.216 2.467 3.657 1.00 94.50 275 ILE A CA 1
ATOM 2160 C C . ILE A 1 275 ? -22.399 1.370 4.341 1.00 94.50 275 ILE A C 1
ATOM 2162 O O . ILE A 1 275 ? -22.330 0.276 3.799 1.00 94.50 275 ILE A O 1
ATOM 2166 N N . ILE A 1 276 ? -21.805 1.652 5.501 1.00 93.50 276 ILE A N 1
ATOM 2167 C CA . ILE A 1 276 ? -21.006 0.697 6.278 1.00 93.50 276 ILE A CA 1
ATOM 2168 C C . ILE A 1 276 ? -21.898 -0.448 6.756 1.00 93.50 276 ILE A C 1
ATOM 2170 O O . ILE A 1 276 ? -21.674 -1.576 6.340 1.00 93.50 276 ILE A O 1
ATOM 2174 N N . GLN A 1 277 ? -23.001 -0.144 7.447 1.00 92.56 277 GLN A N 1
ATOM 2175 C CA . GLN A 1 277 ? -23.969 -1.147 7.911 1.00 92.56 277 GLN A CA 1
ATOM 2176 C C . GLN A 1 277 ? -24.451 -2.067 6.779 1.00 92.56 277 GLN A C 1
ATOM 2178 O O . GLN A 1 277 ? -24.535 -3.285 6.933 1.00 92.56 277 GLN A O 1
ATOM 2183 N N . LYS A 1 278 ? -24.750 -1.495 5.605 1.00 94.19 278 LYS A N 1
ATOM 2184 C CA . LYS A 1 278 ? -25.177 -2.282 4.443 1.00 94.19 278 LYS A CA 1
ATOM 2185 C C . LYS A 1 278 ? -24.030 -3.083 3.819 1.00 94.19 278 LYS A C 1
ATOM 2187 O O . LYS A 1 278 ? -24.269 -4.184 3.330 1.00 94.19 278 LYS A O 1
ATOM 2192 N N . ALA A 1 279 ? -22.812 -2.545 3.808 1.00 93.31 279 ALA A N 1
ATOM 2193 C CA . ALA A 1 279 ? -21.632 -3.253 3.324 1.00 93.31 279 ALA A CA 1
ATOM 2194 C C . ALA A 1 279 ? -21.300 -4.450 4.224 1.00 93.31 279 ALA A C 1
ATOM 2196 O O . ALA A 1 279 ? -21.051 -5.529 3.694 1.00 93.31 279 ALA A O 1
ATOM 2197 N N . ASP A 1 280 ? -21.396 -4.292 5.544 1.00 91.19 280 ASP A N 1
ATOM 2198 C CA . ASP A 1 280 ? -21.165 -5.361 6.518 1.00 91.19 280 ASP A CA 1
ATOM 2199 C C . ASP A 1 280 ? -22.203 -6.479 6.368 1.00 91.19 280 ASP A C 1
ATOM 2201 O O . ASP A 1 280 ? -21.840 -7.651 6.262 1.00 91.19 280 ASP A O 1
ATOM 2205 N N . ALA A 1 281 ? -23.484 -6.122 6.200 1.00 92.25 281 ALA A N 1
ATOM 2206 C CA . ALA A 1 281 ? -24.551 -7.082 5.902 1.00 92.25 281 ALA A CA 1
ATOM 2207 C C . ALA A 1 281 ? -24.313 -7.873 4.597 1.00 92.25 281 ALA A C 1
ATOM 2209 O O . ALA A 1 281 ? -24.730 -9.023 4.475 1.00 92.25 281 ALA A O 1
ATOM 2210 N N . MET A 1 282 ? -23.640 -7.264 3.614 1.00 90.06 282 MET A N 1
ATOM 2211 C CA . MET A 1 282 ? -23.272 -7.883 2.334 1.00 90.06 282 MET A CA 1
ATOM 2212 C C . MET A 1 282 ? -21.863 -8.496 2.339 1.00 90.06 282 MET A C 1
ATOM 2214 O O . MET A 1 282 ? -21.416 -8.977 1.298 1.00 90.06 282 MET A O 1
ATOM 2218 N N . MET A 1 283 ? -21.158 -8.486 3.477 1.00 89.62 283 MET A N 1
ATOM 2219 C CA . MET A 1 283 ? -19.778 -8.971 3.618 1.00 89.62 283 MET A CA 1
ATOM 2220 C C . MET A 1 283 ? -18.767 -8.262 2.689 1.00 89.62 283 MET A C 1
ATOM 2222 O O . MET A 1 283 ? -17.739 -8.822 2.307 1.00 89.62 283 MET A O 1
ATOM 2226 N N . LEU A 1 284 ? -19.044 -7.010 2.315 1.00 91.25 284 LEU A N 1
ATOM 2227 C CA . LEU A 1 284 ? -18.186 -6.185 1.466 1.00 91.25 284 LEU A CA 1
ATOM 2228 C C . LEU A 1 284 ? -17.148 -5.436 2.301 1.00 91.25 284 LEU A C 1
ATOM 2230 O O . LEU A 1 284 ? -17.475 -4.638 3.176 1.00 91.25 284 LEU A O 1
ATOM 2234 N N . ARG A 1 285 ? -15.865 -5.585 1.955 1.00 91.25 285 ARG A N 1
ATOM 2235 C CA . ARG A 1 285 ? -14.792 -4.863 2.649 1.00 91.25 285 ARG A CA 1
ATOM 2236 C C . ARG A 1 285 ? -14.783 -3.373 2.299 1.00 91.25 285 ARG A C 1
ATOM 2238 O O . ARG A 1 285 ? -14.505 -3.004 1.154 1.00 91.25 285 ARG A O 1
ATOM 2245 N N . VAL A 1 286 ? -14.930 -2.512 3.305 1.00 94.12 286 VAL A N 1
ATOM 2246 C CA . VAL A 1 286 ? -14.755 -1.056 3.173 1.00 94.12 286 VAL A CA 1
ATOM 2247 C C . VAL A 1 286 ? -13.286 -0.658 3.398 1.00 94.12 286 VAL A C 1
ATOM 2249 O O . VAL A 1 286 ? -12.674 -0.980 4.412 1.00 94.12 286 VAL A O 1
ATOM 2252 N N . LEU A 1 287 ? -12.676 0.052 2.439 1.00 93.56 287 LEU A N 1
ATOM 2253 C CA . LEU A 1 287 ? -11.258 0.457 2.487 1.00 93.56 287 LEU A CA 1
ATOM 2254 C C . LEU A 1 287 ? -10.999 1.692 3.357 1.00 93.56 287 LEU A C 1
ATOM 2256 O O . LEU A 1 287 ? -9.877 1.906 3.813 1.00 93.56 287 LEU A O 1
ATOM 2260 N N . ASN A 1 288 ? -12.011 2.537 3.523 1.00 93.25 288 ASN A N 1
ATOM 2261 C CA . ASN A 1 288 ? -11.961 3.768 4.302 1.00 93.25 288 ASN A CA 1
ATOM 2262 C C . ASN A 1 288 ? -13.198 3.864 5.211 1.00 93.25 288 ASN A C 1
ATOM 2264 O O . ASN A 1 288 ? -14.066 4.693 4.925 1.00 93.25 288 ASN A O 1
ATOM 2268 N N . PRO A 1 289 ? -13.298 3.026 6.263 1.00 87.19 289 PRO A N 1
ATOM 2269 C CA . PRO A 1 289 ? -14.461 2.999 7.158 1.00 87.19 289 PRO A CA 1
ATOM 2270 C C . PRO A 1 289 ? -14.677 4.341 7.877 1.00 87.19 289 PRO A C 1
ATOM 2272 O O . PRO A 1 289 ? -15.803 4.803 7.979 1.00 87.19 289 PRO A O 1
ATOM 2275 N N . GLY A 1 290 ? -13.613 5.087 8.176 1.00 84.62 290 GLY A N 1
ATOM 2276 C CA . GLY A 1 290 ? -13.707 6.317 8.970 1.00 84.62 290 GLY A CA 1
ATOM 2277 C C . GLY A 1 290 ? -13.328 6.029 10.418 1.00 84.62 290 GLY A C 1
ATOM 2278 O O . GLY A 1 290 ? -12.807 4.952 10.701 1.00 84.62 290 GLY A O 1
ATOM 2279 N N . VAL A 1 291 ? -13.510 7.010 11.295 1.00 78.44 291 VAL A N 1
ATOM 2280 C CA . VAL A 1 291 ? -13.429 6.798 12.743 1.00 78.44 291 VAL A CA 1
ATOM 2281 C C . VAL A 1 291 ? -14.863 6.591 13.193 1.00 78.44 291 VAL A C 1
ATOM 2283 O O . VAL A 1 291 ? -15.701 7.442 12.908 1.00 78.44 291 VAL A O 1
ATOM 2286 N N . GLU A 1 292 ? -15.152 5.457 13.818 1.00 64.44 292 GLU A N 1
ATOM 2287 C CA . GLU A 1 292 ? -16.432 5.275 14.491 1.00 64.44 292 GLU A CA 1
ATOM 2288 C C . GLU A 1 292 ? -16.466 6.265 15.654 1.00 64.44 292 GLU A C 1
ATOM 2290 O O . GLU A 1 292 ? -15.592 6.244 16.524 1.00 64.44 292 GLU A O 1
ATOM 2295 N N . GLU A 1 293 ? -17.435 7.179 15.639 1.00 58.28 293 GLU A N 1
ATOM 2296 C CA . GLU A 1 293 ? -17.858 7.835 16.867 1.00 58.28 293 GLU A CA 1
ATOM 2297 C C . GLU A 1 293 ? -18.474 6.719 17.706 1.00 58.28 293 GLU A C 1
ATOM 2299 O O . GLU A 1 293 ? -19.649 6.388 17.557 1.00 58.28 293 GLU A O 1
ATOM 2304 N N . ALA A 1 294 ? -17.641 6.067 18.519 1.00 55.47 294 ALA A N 1
ATOM 2305 C CA . ALA A 1 294 ? -18.124 5.388 19.699 1.00 55.47 294 ALA A CA 1
ATOM 2306 C C . ALA A 1 294 ? -18.779 6.494 20.518 1.00 55.47 294 ALA A C 1
ATOM 2308 O O . ALA A 1 294 ? -18.104 7.221 21.242 1.00 55.47 294 ALA A O 1
ATOM 2309 N N . ILE A 1 295 ? -20.077 6.697 20.303 1.00 52.09 295 ILE A N 1
ATOM 2310 C CA . ILE A 1 295 ? -20.921 7.290 21.322 1.00 52.09 295 ILE A CA 1
ATOM 2311 C C . ILE A 1 295 ? -20.702 6.339 22.486 1.00 52.09 295 ILE A C 1
ATOM 2313 O O . ILE A 1 295 ? -21.106 5.178 22.417 1.00 52.09 295 ILE A O 1
ATOM 2317 N N . ILE A 1 296 ? -19.889 6.772 23.444 1.00 52.44 296 ILE A N 1
ATOM 2318 C CA . ILE A 1 296 ? -19.595 5.985 24.624 1.00 52.44 296 ILE A CA 1
ATOM 2319 C C . ILE A 1 296 ? -20.968 5.806 25.254 1.00 52.44 296 ILE A C 1
ATOM 2321 O O . ILE A 1 296 ? -21.600 6.785 25.634 1.00 52.44 296 ILE A O 1
ATOM 2325 N N . GLU A 1 297 ? -21.487 4.581 25.262 1.00 55.84 297 GLU A N 1
ATOM 2326 C CA . GLU A 1 297 ? -22.816 4.311 25.815 1.00 55.84 297 GLU A CA 1
ATOM 2327 C C . GLU A 1 297 ? -22.901 4.833 27.262 1.00 55.84 297 GLU A C 1
ATOM 2329 O O . GLU A 1 297 ? -23.953 5.299 27.678 1.00 55.84 297 GLU A O 1
ATOM 2334 N N . GLU A 1 298 ? -21.764 4.895 27.967 1.00 52.91 298 GLU A N 1
ATOM 2335 C CA . GLU A 1 298 ? -21.599 5.534 29.279 1.00 52.91 298 GLU A CA 1
ATOM 2336 C C . GLU A 1 298 ? -21.951 7.038 29.282 1.00 52.91 298 GLU A C 1
ATOM 2338 O O . GLU A 1 298 ? -22.646 7.473 30.191 1.00 52.91 298 GLU A O 1
ATOM 2343 N N . GLU A 1 299 ? -21.580 7.825 28.260 1.00 54.34 299 GLU A N 1
ATOM 2344 C CA . GLU A 1 299 ? -21.926 9.261 28.176 1.00 54.34 299 GLU A CA 1
ATOM 2345 C C . GLU A 1 2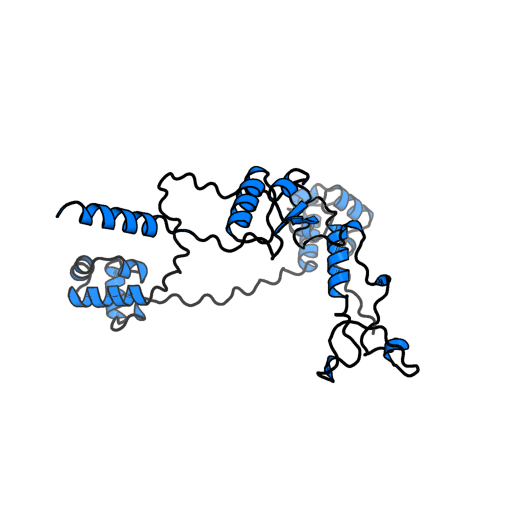99 ? -23.432 9.476 27.944 1.00 54.34 299 GLU A C 1
ATOM 2347 O O . GLU A 1 299 ? -24.009 10.443 28.436 1.00 54.34 299 GLU A O 1
ATOM 2352 N N . LEU A 1 300 ? -24.086 8.558 27.223 1.00 61.59 300 LEU A N 1
ATOM 2353 C CA . LEU A 1 300 ? -25.532 8.608 26.985 1.00 61.59 300 LEU A CA 1
ATOM 2354 C C . LEU A 1 300 ? -26.331 8.167 28.225 1.00 61.59 300 LEU A C 1
ATOM 2356 O O . LEU A 1 300 ? -27.412 8.696 28.479 1.00 61.59 300 LEU A O 1
ATOM 2360 N N . PHE A 1 301 ? -25.807 7.200 28.988 1.00 59.97 301 PHE A N 1
ATOM 2361 C CA . PHE A 1 301 ? -26.391 6.762 30.258 1.00 59.97 301 PHE A CA 1
ATOM 2362 C C . PHE A 1 301 ? -26.235 7.828 31.352 1.00 59.97 301 PHE A C 1
ATOM 2364 O O . PHE A 1 301 ? -27.218 8.106 32.032 1.00 59.97 301 PHE A O 1
ATOM 2371 N N . GLU A 1 302 ? -25.076 8.488 31.469 1.00 62.66 302 GLU A N 1
ATOM 2372 C CA . GLU A 1 302 ? -24.865 9.594 32.422 1.00 62.66 302 GLU A CA 1
ATOM 2373 C C . GLU A 1 302 ? -25.791 10.796 32.147 1.00 62.66 302 GLU A C 1
ATOM 2375 O O . GLU A 1 302 ? -26.320 11.400 33.081 1.00 62.66 302 GLU A O 1
ATOM 2380 N N . GLU A 1 303 ? -26.045 11.134 30.875 1.00 63.75 303 GLU A N 1
ATOM 2381 C CA . GLU A 1 303 ? -26.991 12.203 30.506 1.00 63.75 303 GLU A CA 1
ATOM 2382 C C . GLU A 1 303 ? -28.453 11.865 30.848 1.00 63.75 303 GLU A C 1
ATOM 2384 O O . GLU A 1 303 ? -29.240 12.765 31.149 1.00 63.75 303 GLU A O 1
ATOM 2389 N N . LEU A 1 304 ? -28.829 10.583 30.804 1.0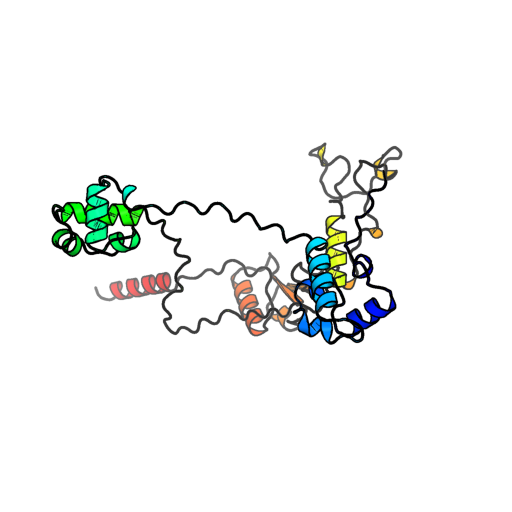0 69.50 304 LEU A N 1
ATOM 2390 C CA . LEU A 1 304 ? -30.169 10.104 31.159 1.00 69.50 304 LEU A CA 1
ATOM 2391 C C . LEU A 1 304 ? -30.365 10.000 32.678 1.00 69.50 304 LEU A C 1
ATOM 2393 O O . LEU A 1 304 ? -31.410 10.413 33.173 1.00 69.50 304 LEU A O 1
ATOM 2397 N N . GLU A 1 305 ? -29.362 9.519 33.416 1.00 64.44 305 GLU A N 1
ATOM 2398 C CA . GLU A 1 305 ? -29.392 9.448 34.886 1.00 64.44 305 GLU A CA 1
ATOM 2399 C C . GLU A 1 305 ? -29.484 10.857 35.502 1.00 64.44 305 GLU A C 1
ATOM 2401 O O . GLU A 1 305 ? -30.292 11.105 36.395 1.00 64.44 305 GLU A O 1
ATOM 2406 N N . GLY A 1 306 ? -28.763 11.832 34.936 1.00 59.09 306 GLY A N 1
ATOM 2407 C CA . GLY A 1 306 ? -28.835 13.233 35.366 1.00 59.09 306 GLY A CA 1
ATOM 2408 C C . GLY A 1 306 ? -30.169 13.941 35.078 1.00 59.09 306 GLY A C 1
ATOM 2409 O O . GLY A 1 306 ? -30.411 15.016 35.626 1.00 59.09 306 GLY A O 1
ATOM 2410 N N . LEU A 1 307 ? -31.038 13.377 34.230 1.00 60.62 307 LEU A N 1
ATOM 2411 C CA . LEU A 1 307 ? -32.399 13.879 33.994 1.00 60.62 307 LEU A CA 1
ATOM 2412 C C . LEU A 1 307 ? -33.408 13.318 35.004 1.00 60.62 307 LEU A C 1
ATOM 2414 O O . LEU A 1 307 ? -34.344 14.029 35.370 1.00 60.62 307 LEU A O 1
ATOM 2418 N N . GLU A 1 308 ? -33.209 12.088 35.480 1.00 58.47 308 GLU A N 1
ATOM 2419 C CA . GLU A 1 308 ? -34.060 11.474 36.508 1.00 58.47 308 GLU A CA 1
ATOM 2420 C C . GLU A 1 308 ? -33.911 12.182 37.866 1.00 58.47 308 GLU A C 1
ATOM 2422 O O . GLU A 1 308 ? -34.893 12.335 38.593 1.00 58.47 308 GLU A O 1
ATOM 2427 N N . ASP A 1 309 ? -32.730 12.732 38.161 1.00 56.44 309 ASP A N 1
ATOM 2428 C CA . ASP A 1 309 ? -32.477 13.530 39.369 1.00 56.44 309 ASP A CA 1
ATOM 2429 C C . ASP A 1 309 ? -33.180 14.906 39.370 1.00 56.44 309 ASP A C 1
ATOM 2431 O O . ASP A 1 309 ? -33.337 15.524 40.424 1.00 56.44 309 ASP A O 1
ATOM 2435 N N . ILE A 1 310 ? -33.633 15.398 38.209 1.00 57.72 310 ILE A N 1
ATOM 2436 C CA . ILE A 1 310 ? -34.312 16.701 38.071 1.00 57.72 310 ILE A CA 1
ATOM 2437 C C . ILE A 1 310 ? -35.830 16.577 38.303 1.00 57.72 310 ILE A C 1
ATOM 2439 O O . ILE A 1 310 ? -36.485 17.565 38.630 1.00 57.72 310 ILE A O 1
ATOM 2443 N N . GLU A 1 311 ? -36.411 15.378 38.182 1.00 51.72 311 GLU A N 1
ATOM 2444 C CA . GLU A 1 311 ? -37.856 15.152 38.364 1.00 51.72 311 GLU A CA 1
ATOM 2445 C C . GLU A 1 311 ? -38.273 14.873 39.827 1.00 51.72 311 GLU A C 1
ATOM 2447 O O . GLU A 1 311 ? -39.457 14.646 40.092 1.00 51.72 311 GLU A O 1
ATOM 2452 N N . VAL A 1 312 ? -37.338 14.910 40.789 1.00 52.62 312 VAL A N 1
ATOM 2453 C CA . VAL A 1 312 ? -37.592 14.566 42.208 1.00 52.62 312 VAL A CA 1
ATOM 2454 C C . VAL A 1 312 ? -37.605 15.781 43.166 1.00 52.62 312 VAL A C 1
ATOM 2456 O O . VAL A 1 312 ? -37.866 15.609 44.358 1.00 52.62 312 VAL A O 1
ATOM 2459 N N . GLU A 1 313 ? -37.429 17.017 42.684 1.00 41.53 313 GLU A N 1
ATOM 2460 C CA . GLU A 1 313 ? -37.640 18.257 43.477 1.00 41.53 313 GLU A CA 1
ATOM 2461 C C . GLU A 1 313 ? -38.987 18.946 43.195 1.00 41.53 313 GLU A C 1
ATOM 2463 O O . GLU A 1 313 ? -39.604 19.439 44.173 1.00 41.53 313 GLU A O 1
#

pLDDT: mean 81.18, std 17.26, range [33.34, 96.69]

Sequence (313 aa):
MSGSSKEKPTLKDLDGVGPTLQGRLKESGYSSLKKLTKAQPEEVAEVKGISKSKAEDLIAQAKKLVPKPKKERKKPKKKEPSLSDISGVGPTLEERLIDGGYKNLNDLAQAEAGEIATKVDGISENRAEEMISAAQDMIPEKAKKPSPPKETEVPEEAGPEIDTKPEVDERIWRIAKKKKQRKPKFRHNQAHRWKRVDDSWRRVRGIDSDIREKKKGHIKMPSAGFRTPKEVRGLHPSGYEEVLVHRPADLEELDPTRQAVRIGGTVGERKRQNIIQKADAMMLRVLNPGVEEAIIEEELFEELEGLEDIEVE